Protein AF-A0A660QE92-F1 (afdb_monomer_lite)

Structure (mmCIF, N/CA/C/O backbone):
data_AF-A0A660QE92-F1
#
_entry.id   AF-A0A660QE92-F1
#
loop_
_atom_site.group_PDB
_atom_site.id
_atom_site.type_symbol
_atom_site.label_atom_id
_atom_site.label_alt_id
_atom_site.label_comp_id
_atom_site.label_asym_id
_atom_site.label_entity_id
_atom_site.label_seq_id
_atom_site.pdbx_PDB_ins_code
_atom_site.Cartn_x
_atom_site.Cartn_y
_atom_site.Cartn_z
_atom_site.occupancy
_atom_site.B_iso_or_equiv
_atom_site.auth_seq_id
_atom_site.auth_comp_id
_atom_site.auth_asym_id
_atom_site.auth_atom_id
_atom_site.pdbx_PDB_model_num
ATOM 1 N N . MET A 1 1 ? 5.284 20.105 -16.385 1.00 46.91 1 MET A N 1
ATOM 2 C CA . MET A 1 1 ? 4.036 20.857 -16.078 1.00 46.91 1 MET A CA 1
ATOM 3 C C . MET A 1 1 ? 4.279 21.515 -14.725 1.00 46.91 1 MET A C 1
ATOM 5 O O . MET A 1 1 ? 4.750 20.806 -13.856 1.00 46.91 1 MET A O 1
ATOM 9 N N . SER A 1 2 ? 4.127 22.835 -14.544 1.00 44.00 2 SER A N 1
ATOM 10 C CA . SER A 1 2 ? 4.564 23.480 -13.286 1.00 44.00 2 SER A CA 1
ATOM 11 C C . SER A 1 2 ? 3.657 23.121 -12.103 1.00 44.00 2 SER A C 1
ATOM 13 O O . SER A 1 2 ? 2.458 22.911 -12.291 1.00 44.00 2 SER A O 1
ATOM 15 N N . PHE A 1 3 ? 4.213 23.112 -10.888 1.00 42.81 3 PHE A N 1
ATOM 16 C CA . PHE A 1 3 ? 3.466 22.919 -9.637 1.00 42.81 3 PHE A CA 1
ATOM 17 C C . PHE A 1 3 ? 2.263 23.874 -9.527 1.00 42.81 3 PHE A C 1
ATOM 19 O O . PHE A 1 3 ? 1.171 23.462 -9.149 1.00 42.81 3 PHE A O 1
ATOM 26 N N . ASP A 1 4 ? 2.419 25.118 -9.988 1.00 42.56 4 ASP A N 1
ATOM 27 C CA . ASP A 1 4 ? 1.335 26.109 -10.026 1.00 42.56 4 ASP A CA 1
ATOM 28 C C . ASP A 1 4 ? 0.159 25.698 -10.926 1.00 42.56 4 ASP A C 1
ATOM 30 O O . ASP A 1 4 ? -0.986 26.039 -10.640 1.00 42.56 4 ASP A O 1
ATOM 34 N N . LYS A 1 5 ? 0.416 24.934 -11.997 1.00 41.03 5 LYS A N 1
ATOM 35 C CA . LYS A 1 5 ? -0.627 24.397 -12.885 1.00 41.03 5 LYS A CA 1
ATOM 36 C C . LYS A 1 5 ? -1.360 23.209 -12.265 1.00 41.03 5 LYS A C 1
ATOM 38 O O . LYS A 1 5 ? -2.553 23.049 -12.502 1.00 41.03 5 LYS A O 1
ATOM 43 N N . ILE A 1 6 ? -0.661 22.388 -11.481 1.00 49.16 6 ILE A N 1
ATOM 44 C CA . ILE A 1 6 ? -1.267 21.289 -10.712 1.00 49.16 6 ILE A CA 1
ATOM 45 C C . ILE A 1 6 ? -2.171 21.887 -9.630 1.00 49.16 6 ILE A C 1
ATOM 47 O O . ILE A 1 6 ? -3.349 21.550 -9.552 1.00 49.16 6 ILE A O 1
ATOM 51 N N . LYS A 1 7 ? -1.655 22.879 -8.895 1.00 43.53 7 LYS A N 1
ATOM 52 C CA . LYS A 1 7 ? -2.399 23.631 -7.884 1.00 43.53 7 LYS A CA 1
ATOM 53 C C . LYS A 1 7 ? -3.641 24.320 -8.457 1.00 43.53 7 LYS A C 1
ATOM 55 O O . LYS A 1 7 ? -4.723 24.154 -7.914 1.00 43.53 7 LYS A O 1
ATOM 60 N N . SER A 1 8 ? -3.532 25.016 -9.595 1.00 46.84 8 SER A N 1
ATOM 61 C CA . SER A 1 8 ? -4.701 25.682 -10.198 1.00 46.84 8 SER A CA 1
ATOM 62 C C . SER A 1 8 ? -5.767 24.712 -10.711 1.00 46.84 8 SER A C 1
ATOM 64 O O . SER A 1 8 ? -6.913 25.113 -10.888 1.00 46.84 8 SER A O 1
ATOM 66 N N . THR A 1 9 ? -5.382 23.474 -11.030 1.00 51.75 9 THR A N 1
ATOM 67 C CA . THR A 1 9 ? -6.315 22.436 -11.487 1.00 51.75 9 THR A CA 1
ATOM 68 C C . THR A 1 9 ? -7.074 21.855 -10.295 1.00 51.75 9 THR A C 1
ATOM 70 O O . THR A 1 9 ? -8.296 21.754 -10.359 1.00 51.75 9 THR A O 1
ATOM 73 N N . ALA A 1 10 ? -6.371 21.590 -9.189 1.00 49.19 10 ALA A N 1
ATOM 74 C CA . ALA A 1 10 ? -6.967 21.130 -7.935 1.00 49.19 10 ALA A CA 1
ATOM 75 C C . ALA A 1 10 ? -7.824 22.201 -7.226 1.00 49.19 10 ALA A C 1
ATOM 77 O O . ALA A 1 10 ? -8.790 21.881 -6.549 1.00 49.19 10 ALA A O 1
ATOM 78 N N . ASP A 1 11 ? -7.519 23.490 -7.410 1.00 48.44 11 ASP A N 1
ATO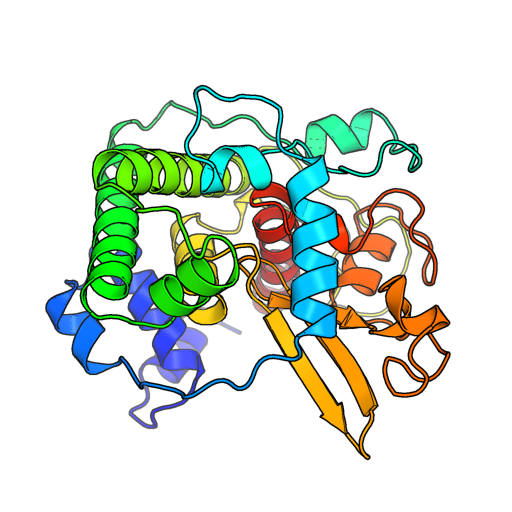M 79 C CA . ASP A 1 11 ? -8.300 24.596 -6.832 1.00 48.44 11 ASP A CA 1
ATOM 80 C C . ASP A 1 11 ? -9.584 24.930 -7.642 1.00 48.44 11 ASP A C 1
ATOM 82 O O . ASP A 1 11 ? -10.319 25.864 -7.299 1.00 48.44 11 ASP A O 1
ATOM 86 N N . SER A 1 12 ? -9.869 24.224 -8.746 1.00 48.84 12 SER A N 1
ATOM 87 C CA . SER A 1 12 ? -11.043 24.494 -9.591 1.00 48.84 12 SER A CA 1
ATOM 88 C C . SER A 1 12 ? -12.310 23.818 -9.038 1.00 48.84 12 SER A C 1
ATOM 90 O O . SER A 1 12 ? -12.309 22.639 -8.723 1.00 48.84 12 SER A O 1
ATOM 92 N N . GLN A 1 13 ? -13.416 24.567 -8.915 1.00 40.16 13 GLN A N 1
ATOM 93 C CA . GLN A 1 13 ? -14.651 24.185 -8.191 1.00 40.16 13 GLN A CA 1
ATOM 94 C C . GLN A 1 13 ? -15.479 23.017 -8.788 1.00 40.16 13 GLN A C 1
ATOM 96 O O . GLN A 1 13 ? -16.659 22.875 -8.465 1.00 40.16 13 GLN A O 1
ATOM 101 N N . ASN A 1 14 ? -14.902 22.178 -9.647 1.00 45.47 14 ASN A N 1
ATOM 102 C CA . ASN A 1 14 ? -15.571 21.003 -10.204 1.00 45.47 14 ASN A CA 1
ATOM 103 C C . ASN A 1 14 ? -15.089 19.744 -9.478 1.00 45.47 14 ASN A C 1
ATOM 105 O O . ASN A 1 14 ? -14.150 19.089 -9.915 1.00 45.47 14 ASN A O 1
ATOM 109 N N . TYR A 1 15 ? -15.780 19.442 -8.378 1.00 41.00 15 TYR A N 1
ATOM 110 C CA . TYR A 1 15 ? -15.520 18.333 -7.461 1.00 41.00 15 TYR A CA 1
ATOM 111 C C . TYR A 1 15 ? -15.324 16.986 -8.189 1.00 41.00 15 TYR A C 1
ATOM 113 O O . TYR A 1 15 ? -16.271 16.472 -8.794 1.00 41.00 15 TYR A O 1
ATOM 121 N N . THR A 1 16 ? -14.119 16.407 -8.128 1.00 42.22 16 THR A N 1
ATOM 122 C CA . THR A 1 16 ? -13.802 15.051 -8.633 1.00 42.22 16 THR A CA 1
ATOM 123 C C . THR A 1 16 ? -12.893 14.277 -7.664 1.00 42.22 16 THR A C 1
ATOM 125 O O . THR A 1 16 ? -12.377 14.843 -6.709 1.00 42.22 16 THR A O 1
ATOM 128 N N . TYR A 1 17 ? -12.729 12.962 -7.881 1.00 42.41 17 TYR A N 1
ATOM 129 C CA . TYR A 1 17 ? -11.973 12.008 -7.039 1.00 42.41 17 TYR A CA 1
ATOM 130 C C . TYR A 1 17 ? -10.610 12.521 -6.521 1.00 42.41 17 TYR A C 1
ATOM 132 O O . TYR A 1 17 ? -10.219 12.187 -5.399 1.00 42.41 17 TYR A O 1
ATOM 140 N N . ASP A 1 18 ? -9.929 13.351 -7.317 1.00 49.91 18 ASP A N 1
ATOM 141 C CA . ASP A 1 18 ? -8.609 13.929 -7.035 1.00 49.91 18 ASP A CA 1
ATOM 142 C C . ASP A 1 18 ? -8.621 14.973 -5.896 1.00 49.91 18 ASP A C 1
ATOM 144 O O . ASP A 1 18 ? -7.596 15.191 -5.243 1.00 49.91 18 ASP A O 1
ATOM 148 N N . ASP A 1 19 ? -9.780 15.563 -5.582 1.00 59.09 19 ASP A N 1
ATOM 149 C CA . ASP A 1 19 ? -9.910 16.588 -4.537 1.00 59.09 19 ASP A CA 1
ATOM 150 C C . ASP A 1 19 ? -9.820 15.995 -3.118 1.00 59.09 19 ASP A C 1
ATOM 152 O O . ASP A 1 19 ? -9.418 16.675 -2.168 1.00 59.09 19 ASP A O 1
ATOM 156 N N . ASP A 1 20 ? -10.124 14.702 -2.964 1.00 76.31 20 ASP A N 1
ATOM 157 C CA . ASP A 1 20 ? -10.126 14.039 -1.659 1.00 76.31 20 ASP A CA 1
ATOM 158 C C . ASP A 1 20 ? -8.698 13.722 -1.171 1.00 76.31 20 ASP A C 1
ATOM 160 O O . ASP A 1 20 ? -8.398 13.918 0.008 1.00 76.31 20 ASP A O 1
ATOM 164 N N . VAL A 1 21 ? -7.788 13.282 -2.057 1.00 86.50 21 VAL A N 1
ATOM 165 C CA . VAL A 1 21 ? -6.375 13.027 -1.687 1.00 86.50 21 VAL A CA 1
ATOM 166 C C . VAL A 1 21 ? -5.702 14.324 -1.253 1.00 86.50 21 VAL A C 1
ATOM 168 O O . VAL A 1 21 ? -4.994 14.342 -0.245 1.00 86.50 21 VAL A O 1
ATOM 171 N N . LEU A 1 22 ? -5.961 15.428 -1.963 1.00 87.19 22 LEU A N 1
ATOM 172 C CA . LEU A 1 22 ? -5.434 16.736 -1.586 1.00 87.19 22 LEU A CA 1
ATOM 173 C C . LEU A 1 22 ? -5.958 17.179 -0.215 1.00 87.19 22 LEU A C 1
ATOM 175 O O . LEU A 1 22 ? -5.176 17.668 0.599 1.00 87.19 22 LEU A O 1
ATOM 179 N N . ALA A 1 23 ? -7.246 16.984 0.077 1.00 88.19 23 ALA A N 1
ATOM 180 C CA . ALA A 1 23 ? -7.799 17.305 1.390 1.00 88.19 23 ALA A CA 1
ATOM 181 C C . ALA A 1 23 ? -7.110 16.502 2.508 1.00 88.19 23 ALA A C 1
ATOM 183 O O . ALA A 1 23 ? -6.697 17.082 3.516 1.00 88.19 23 ALA A O 1
ATOM 184 N N . TYR A 1 24 ? -6.902 15.194 2.320 1.00 91.88 24 TYR A N 1
ATOM 185 C CA . TYR A 1 24 ? -6.158 14.377 3.284 1.00 91.88 24 TYR A CA 1
ATOM 186 C C . TYR A 1 24 ? -4.697 14.814 3.412 1.00 91.88 24 TYR A C 1
ATOM 188 O O . TYR A 1 24 ? -4.186 14.910 4.525 1.00 91.88 24 TYR A O 1
ATOM 196 N N . TYR A 1 25 ? -4.040 15.169 2.311 1.00 93.94 25 TYR A N 1
ATOM 197 C CA . TYR A 1 25 ? -2.676 15.690 2.340 1.00 93.94 25 TYR A CA 1
ATOM 198 C C . TYR A 1 25 ? -2.588 17.010 3.122 1.00 93.94 25 TYR A C 1
ATOM 200 O O . TYR A 1 25 ? -1.748 17.161 4.006 1.00 93.94 25 TYR A O 1
ATOM 208 N N . LEU A 1 26 ? -3.510 17.951 2.887 1.00 92.44 26 LEU A N 1
ATOM 209 C CA . LEU A 1 26 ? -3.607 19.198 3.654 1.00 92.44 26 LEU A CA 1
ATOM 210 C C . LEU A 1 26 ? -3.912 18.946 5.136 1.00 92.44 26 LEU A C 1
ATOM 212 O O . LEU A 1 26 ? -3.430 19.690 5.996 1.00 92.44 26 LEU A O 1
ATOM 216 N N . TYR A 1 27 ? -4.691 17.907 5.445 1.00 94.62 27 TYR A N 1
ATOM 217 C CA . TYR A 1 27 ? -4.915 17.463 6.814 1.00 94.62 27 TYR A CA 1
ATOM 218 C C . TYR A 1 27 ? -3.605 16.971 7.431 1.00 94.62 27 TYR A C 1
ATOM 220 O O . TYR A 1 27 ? -3.231 17.467 8.489 1.00 94.62 27 TYR A O 1
ATOM 228 N N . PHE A 1 28 ? -2.859 16.079 6.785 1.00 96.06 28 PHE A N 1
ATOM 229 C CA . PHE A 1 28 ? -1.581 15.604 7.323 1.00 96.06 28 PHE A CA 1
ATOM 230 C C . PHE A 1 28 ? -0.523 16.708 7.427 1.00 96.06 28 PHE A C 1
ATOM 232 O O . PHE A 1 28 ? 0.216 16.712 8.397 1.00 96.06 28 PHE A O 1
ATOM 239 N N . LEU A 1 29 ? -0.556 17.730 6.565 1.00 93.56 29 LEU A N 1
ATOM 240 C CA . LEU A 1 29 ? 0.275 18.941 6.685 1.00 93.56 29 LEU A CA 1
ATOM 241 C C . LEU A 1 29 ? -0.141 19.904 7.809 1.00 93.56 29 LEU A C 1
ATOM 243 O O . LEU A 1 29 ? 0.472 20.954 7.998 1.00 93.56 29 LEU A O 1
ATOM 247 N N . GLY A 1 30 ? -1.242 19.637 8.506 1.00 92.12 30 GLY A N 1
ATOM 248 C CA . GLY A 1 30 ? -1.726 20.513 9.565 1.00 92.12 30 GLY A CA 1
ATOM 249 C C . GLY A 1 30 ? -2.538 21.722 9.134 1.00 92.12 30 GLY A C 1
ATOM 250 O O . GLY A 1 30 ? -2.908 22.532 9.982 1.00 92.12 30 GLY A O 1
ATOM 251 N N . ARG A 1 31 ? -2.835 21.845 7.840 1.00 91.44 31 ARG A N 1
ATOM 252 C CA . ARG A 1 31 ? -3.469 23.035 7.257 1.00 91.44 31 ARG A CA 1
ATOM 253 C C . ARG A 1 31 ? -4.982 23.046 7.414 1.00 91.44 31 ARG A C 1
ATOM 255 O O . ARG A 1 31 ? -5.569 24.121 7.397 1.00 91.44 31 ARG A O 1
ATOM 262 N N . ILE A 1 32 ? -5.587 21.871 7.581 1.00 90.62 32 ILE A N 1
ATOM 263 C CA . ILE A 1 32 ? -7.008 21.722 7.900 1.00 90.62 32 ILE A CA 1
ATOM 264 C C . ILE A 1 32 ? -7.221 20.776 9.089 1.00 90.62 32 ILE A C 1
ATOM 266 O O . ILE A 1 32 ? -6.376 19.945 9.456 1.00 90.62 32 ILE A O 1
ATOM 270 N N . THR A 1 33 ? -8.377 20.926 9.718 1.00 90.31 33 THR A N 1
ATOM 271 C CA . THR A 1 33 ? -8.860 20.136 10.850 1.00 90.31 33 THR A CA 1
ATOM 272 C C . THR A 1 33 ? -9.655 18.913 10.389 1.00 90.31 33 THR A C 1
ATOM 274 O O . THR A 1 33 ? -10.100 18.826 9.246 1.00 90.31 33 THR A O 1
ATOM 277 N N . LEU A 1 34 ? -9.886 17.964 11.304 1.00 89.19 34 LEU A N 1
ATOM 278 C CA . LEU A 1 34 ? -10.732 16.798 11.023 1.00 89.19 34 LEU A CA 1
ATOM 279 C C . LEU A 1 34 ? -12.174 17.221 10.700 1.00 89.19 34 LEU A C 1
ATOM 281 O O . LEU A 1 34 ? -12.810 16.640 9.831 1.00 89.19 34 LEU A O 1
ATOM 285 N N . GLN A 1 35 ? -12.673 18.264 11.366 1.00 86.06 35 GLN A N 1
ATOM 286 C CA . GLN A 1 35 ? -14.022 18.778 11.143 1.00 86.06 35 GLN A CA 1
ATOM 287 C C . GLN A 1 35 ? -14.190 19.384 9.741 1.00 86.06 35 GLN A C 1
ATOM 289 O O . GLN A 1 35 ? -15.252 19.261 9.133 1.00 86.06 35 GLN A O 1
ATOM 294 N N . GLU A 1 36 ? -13.157 20.047 9.221 1.00 83.75 36 GLU A N 1
ATOM 295 C CA . GLU A 1 36 ? -13.153 20.551 7.843 1.00 83.75 36 GLU A CA 1
ATOM 296 C C . GLU A 1 36 ? -13.100 19.399 6.839 1.00 83.75 36 GLU A C 1
ATOM 298 O O . GLU A 1 36 ? -13.856 19.409 5.871 1.00 83.75 36 GLU A O 1
ATOM 303 N N . LEU A 1 37 ? -12.296 18.373 7.125 1.00 82.94 37 LEU A N 1
ATOM 304 C CA . LEU A 1 37 ? -12.155 17.182 6.292 1.00 82.94 37 LEU A CA 1
ATOM 305 C C . LEU A 1 37 ? -13.448 16.352 6.192 1.00 82.94 37 LEU A C 1
ATOM 307 O O . LEU A 1 37 ? -13.799 15.876 5.117 1.00 82.94 37 LEU A O 1
ATOM 311 N N . GLN A 1 38 ? -14.196 16.211 7.292 1.00 73.56 38 GLN A N 1
ATOM 312 C CA . GLN A 1 38 ? -15.426 15.407 7.354 1.00 73.56 38 GLN A CA 1
ATOM 313 C C . GLN A 1 38 ? -16.529 15.869 6.390 1.00 73.56 38 GLN A C 1
ATOM 315 O O . GLN A 1 38 ? -17.399 15.077 6.034 1.00 73.56 38 GLN A O 1
ATOM 320 N N . LYS A 1 39 ? -16.485 17.120 5.916 1.00 64.75 39 LYS A N 1
ATOM 321 C CA . LYS A 1 39 ? -17.427 17.640 4.910 1.00 64.75 39 LYS A CA 1
ATOM 322 C C . LYS A 1 39 ? -17.284 16.967 3.538 1.00 64.75 39 LYS A C 1
ATOM 324 O O . LYS A 1 39 ? -18.164 17.136 2.702 1.00 64.75 39 LYS A O 1
ATOM 329 N N . HIS A 1 40 ? -16.207 16.211 3.335 1.00 58.25 40 HIS A N 1
ATOM 330 C CA . HIS A 1 40 ? -15.858 15.530 2.088 1.00 58.25 40 HIS A CA 1
ATOM 331 C C . HIS A 1 40 ? -16.043 14.001 2.159 1.00 58.25 40 HIS A C 1
ATOM 333 O O . HIS A 1 40 ? -15.733 13.290 1.209 1.00 58.25 40 HIS A O 1
ATOM 339 N N . LEU A 1 41 ? -16.542 13.454 3.277 1.00 59.34 41 LEU A N 1
ATOM 340 C CA . LEU A 1 41 ? -16.708 12.007 3.435 1.00 59.34 41 LEU A CA 1
ATOM 341 C C . LEU A 1 41 ? -17.998 11.521 2.759 1.00 59.34 41 LEU A C 1
ATOM 343 O O . LEU A 1 41 ? -19.094 11.678 3.294 1.00 59.34 41 LEU A O 1
ATOM 347 N N . LEU A 1 42 ? -17.862 10.878 1.601 1.00 52.56 42 LEU A N 1
ATOM 348 C CA . LEU A 1 42 ? -18.928 10.073 1.004 1.00 52.56 42 LEU A CA 1
ATOM 349 C C . LEU A 1 42 ? -18.892 8.652 1.584 1.00 52.56 42 LEU A C 1
ATOM 351 O O . LEU A 1 42 ? -17.845 7.999 1.592 1.00 52.56 42 LEU A O 1
ATOM 355 N N . SER A 1 43 ? -20.041 8.148 2.042 1.00 48.91 43 SER A N 1
ATOM 356 C CA . SER A 1 43 ? -20.211 6.723 2.330 1.00 48.91 43 SER A CA 1
ATOM 357 C C . SER A 1 43 ? -20.396 5.975 1.013 1.00 48.91 43 SER A C 1
ATOM 359 O O . SER A 1 43 ? -21.304 6.300 0.247 1.00 48.91 43 SER A O 1
ATOM 361 N N . SER A 1 44 ? -19.574 4.961 0.761 1.00 53.78 44 SER A N 1
ATOM 362 C CA . SER A 1 44 ? -19.848 3.986 -0.295 1.00 53.78 44 SER A CA 1
ATOM 363 C C . SER A 1 44 ? -20.108 2.639 0.359 1.00 53.78 44 SER A C 1
ATOM 365 O O . SER A 1 44 ? -19.318 2.192 1.190 1.00 53.78 44 SER A O 1
ATOM 367 N N . GLU A 1 45 ? -21.232 2.020 0.010 1.00 50.34 45 GLU A N 1
ATOM 368 C CA . GLU A 1 45 ? -21.421 0.593 0.240 1.00 50.34 45 GLU A CA 1
ATOM 369 C C . GLU A 1 45 ? -20.434 -0.143 -0.663 1.00 50.34 45 GLU A C 1
ATOM 371 O O . GLU A 1 45 ? -20.360 0.121 -1.865 1.00 50.34 45 GLU A O 1
ATOM 376 N N . ARG A 1 46 ? -19.648 -1.048 -0.083 1.00 63.16 46 ARG A N 1
ATOM 377 C CA . ARG A 1 46 ? -18.825 -1.979 -0.853 1.00 63.16 46 ARG A CA 1
ATOM 378 C C . ARG A 1 46 ? -19.392 -3.379 -0.670 1.00 63.16 46 ARG A C 1
ATOM 380 O O . ARG A 1 46 ? -19.743 -3.757 0.444 1.00 63.16 46 ARG A O 1
ATOM 387 N N . SER A 1 47 ? -19.472 -4.132 -1.764 1.00 60.22 47 SER A N 1
ATOM 388 C CA . SER A 1 47 ? -19.653 -5.587 -1.773 1.00 60.22 47 SER A CA 1
ATOM 389 C C . SER A 1 47 ? -18.288 -6.251 -1.953 1.00 60.22 47 SER A C 1
ATOM 391 O O . SER A 1 47 ? -17.480 -5.775 -2.748 1.00 60.22 47 SER A O 1
ATOM 393 N N . TRP A 1 48 ? -18.031 -7.314 -1.198 1.00 81.44 48 TRP A N 1
ATOM 394 C CA . TRP A 1 48 ? -16.702 -7.881 -0.988 1.00 81.44 48 TRP A CA 1
ATOM 395 C C . TRP A 1 48 ? -16.776 -9.333 -1.449 1.00 81.44 48 TRP A C 1
ATOM 397 O O . TRP A 1 48 ? -17.703 -10.044 -1.053 1.00 81.44 48 TRP A O 1
ATOM 407 N N . ASP A 1 49 ? -15.851 -9.770 -2.300 1.00 90.19 49 ASP A N 1
ATOM 408 C CA . ASP A 1 49 ? -15.800 -11.168 -2.721 1.00 90.19 49 ASP A CA 1
ATOM 409 C C . ASP A 1 49 ? -15.146 -12.004 -1.613 1.00 90.19 49 ASP A C 1
ATOM 411 O O . ASP A 1 49 ? -13.956 -11.876 -1.323 1.00 90.19 49 ASP A O 1
ATOM 415 N N . LEU A 1 50 ? -15.934 -12.868 -0.972 1.00 91.56 50 LEU A N 1
ATOM 416 C CA . LEU A 1 50 ? -15.472 -13.665 0.166 1.00 91.56 50 LEU A CA 1
ATOM 417 C C . LEU A 1 50 ? -14.235 -14.510 -0.160 1.00 91.56 50 LEU A C 1
ATOM 419 O O . LEU A 1 50 ? -13.413 -14.713 0.724 1.00 91.56 50 LEU A O 1
ATOM 423 N N . ARG A 1 51 ? -14.051 -14.935 -1.415 1.00 95.50 51 ARG A N 1
ATOM 424 C CA . ARG A 1 51 ? -12.890 -15.738 -1.822 1.00 95.50 51 ARG A CA 1
ATOM 425 C C . ARG A 1 51 ? -11.606 -14.918 -1.796 1.00 95.50 51 ARG A C 1
ATOM 427 O O . ARG A 1 51 ? -10.584 -15.413 -1.332 1.00 95.50 51 ARG A O 1
ATOM 434 N N . ILE A 1 52 ? -11.668 -13.656 -2.233 1.00 95.75 52 ILE A N 1
ATOM 435 C CA . ILE A 1 52 ? -10.541 -12.717 -2.125 1.00 95.75 52 ILE A CA 1
ATOM 436 C C . ILE A 1 52 ? -10.274 -12.387 -0.652 1.00 95.75 52 ILE A C 1
ATOM 438 O O . ILE A 1 52 ? -9.125 -12.360 -0.219 1.00 95.75 52 ILE A O 1
ATOM 442 N N . THR A 1 53 ? -11.329 -12.189 0.144 1.00 94.88 53 THR A N 1
ATOM 443 C CA . THR A 1 53 ? -11.190 -11.975 1.593 1.00 94.88 53 THR A CA 1
ATOM 444 C C . THR A 1 53 ? -10.481 -13.154 2.267 1.00 94.88 53 THR A C 1
ATOM 446 O O . THR A 1 53 ? -9.560 -12.943 3.054 1.00 94.88 53 THR A O 1
ATOM 449 N N . ASP A 1 54 ? -10.877 -14.388 1.953 1.00 95.38 54 ASP A N 1
ATOM 450 C CA . ASP A 1 54 ? -10.281 -15.599 2.520 1.00 95.38 54 ASP A CA 1
ATOM 451 C C . ASP A 1 54 ? -8.838 -15.805 2.044 1.00 95.38 54 ASP A C 1
ATOM 453 O O . ASP A 1 54 ? -7.982 -16.181 2.843 1.00 95.38 54 ASP A O 1
ATOM 457 N N . TYR A 1 55 ? -8.538 -15.494 0.779 1.00 96.19 55 TYR A N 1
ATOM 458 C CA . TYR A 1 55 ? -7.169 -15.466 0.257 1.00 96.19 55 TYR A CA 1
ATOM 459 C C . TYR A 1 55 ? -6.263 -14.541 1.081 1.00 96.19 55 TYR A C 1
ATOM 461 O O . TYR A 1 55 ? -5.231 -14.979 1.594 1.00 96.19 55 TYR A O 1
ATOM 469 N N . ILE A 1 56 ? -6.689 -13.292 1.289 1.00 96.38 56 ILE A N 1
ATOM 470 C CA . ILE A 1 56 ? -5.922 -12.305 2.059 1.00 96.38 56 ILE A CA 1
ATOM 471 C C . ILE A 1 56 ? -5.772 -12.757 3.513 1.00 96.38 56 ILE A C 1
ATOM 473 O O . ILE A 1 56 ? -4.662 -12.730 4.036 1.00 96.38 56 ILE A O 1
ATOM 477 N N . LYS A 1 57 ? -6.844 -13.239 4.158 1.00 94.69 57 LYS A N 1
ATOM 478 C CA . LYS A 1 57 ? -6.779 -13.802 5.521 1.00 94.69 57 LYS A CA 1
ATOM 479 C C . LYS A 1 57 ? -5.737 -14.912 5.628 1.00 94.69 57 LYS A C 1
ATOM 481 O O . LYS A 1 57 ? -4.927 -14.917 6.549 1.00 94.69 57 LYS A O 1
ATOM 486 N N . ASN A 1 58 ? -5.737 -15.841 4.676 1.00 94.06 58 ASN A N 1
ATOM 487 C CA . ASN A 1 58 ? -4.783 -16.945 4.656 1.00 94.06 58 ASN A CA 1
ATOM 488 C C . ASN A 1 58 ? -3.344 -16.468 4.422 1.00 94.06 58 ASN A C 1
ATOM 490 O O . ASN A 1 58 ? -2.411 -17.106 4.904 1.00 94.06 58 ASN A O 1
ATOM 494 N N . ALA A 1 59 ? -3.134 -15.378 3.681 1.00 93.44 59 ALA A N 1
ATOM 495 C CA . ALA A 1 59 ? -1.824 -14.747 3.550 1.00 93.44 59 ALA A CA 1
ATOM 496 C C . ALA A 1 59 ? -1.356 -14.137 4.876 1.00 93.44 59 ALA A C 1
ATOM 498 O O . ALA A 1 59 ? -0.322 -14.553 5.388 1.00 93.44 59 ALA A O 1
ATOM 499 N N . VAL A 1 60 ? -2.144 -13.241 5.465 1.00 92.56 60 VAL A N 1
ATOM 500 C CA . VAL A 1 60 ? -1.716 -12.426 6.617 1.00 92.56 60 VAL A CA 1
ATOM 501 C C . VAL A 1 60 ? -1.627 -13.221 7.920 1.00 92.56 60 VAL A C 1
ATOM 503 O O . VAL A 1 60 ? -0.772 -12.950 8.749 1.00 92.56 60 VAL A O 1
ATOM 506 N N . ASN A 1 61 ? -2.412 -14.290 8.080 1.00 90.69 61 ASN A N 1
ATOM 507 C CA . ASN A 1 61 ? -2.281 -15.189 9.235 1.00 90.69 61 ASN A CA 1
ATOM 508 C C . ASN A 1 61 ? -0.939 -15.947 9.267 1.00 90.69 61 ASN A C 1
ATOM 510 O O . ASN A 1 61 ? -0.605 -16.552 10.279 1.00 90.69 61 ASN A O 1
ATOM 514 N N . ARG A 1 62 ? -0.187 -15.986 8.157 1.00 87.50 62 ARG A N 1
ATOM 515 C CA . ARG A 1 62 ? 1.157 -16.592 8.117 1.00 87.50 62 ARG A CA 1
ATOM 516 C C . ARG A 1 62 ? 2.249 -15.635 8.597 1.00 87.50 62 ARG A C 1
ATOM 518 O O . ARG A 1 62 ? 3.385 -16.076 8.734 1.00 87.50 62 ARG A O 1
ATOM 525 N N . PHE A 1 63 ? 1.912 -14.359 8.762 1.00 87.25 63 PHE A N 1
ATOM 526 C CA . PHE A 1 63 ? 2.834 -13.290 9.129 1.00 87.25 63 PHE A CA 1
ATOM 527 C C . PHE A 1 63 ? 2.921 -13.073 10.639 1.00 87.25 63 PHE A C 1
ATOM 529 O O . PHE A 1 63 ? 3.950 -12.607 11.095 1.00 87.25 63 PHE A O 1
ATOM 536 N N . GLU A 1 64 ? 1.879 -13.459 11.377 1.00 83.75 64 GLU A N 1
ATOM 537 C CA . GLU A 1 64 ? 1.783 -13.349 12.838 1.00 83.75 64 GLU A CA 1
ATOM 538 C C . GLU A 1 64 ? 2.954 -14.062 13.534 1.00 83.75 64 GLU A C 1
ATOM 540 O O . GLU A 1 64 ? 3.103 -15.287 13.401 1.00 83.75 64 GLU A O 1
ATOM 545 N N . ASP A 1 65 ? 3.786 -13.307 14.257 1.00 83.62 65 ASP A N 1
ATOM 546 C CA . ASP A 1 65 ? 4.957 -13.841 14.956 1.00 83.62 65 ASP A CA 1
ATOM 547 C C . ASP A 1 65 ? 5.238 -13.234 16.350 1.00 83.62 65 ASP A C 1
ATOM 549 O O . ASP A 1 65 ? 6.056 -13.802 17.090 1.00 83.62 65 ASP A O 1
ATOM 553 N N . ASP A 1 66 ? 4.508 -12.191 16.772 1.00 82.88 66 ASP A N 1
ATOM 554 C CA . ASP A 1 66 ? 4.625 -11.550 18.090 1.00 82.88 66 ASP A CA 1
ATOM 555 C C . ASP A 1 66 ? 3.268 -11.260 18.772 1.00 82.88 66 ASP A C 1
ATOM 557 O O . ASP A 1 66 ? 2.679 -10.181 18.653 1.00 82.88 66 ASP A O 1
ATOM 561 N N . ASP A 1 67 ? 2.865 -12.172 19.668 1.00 79.69 67 ASP A N 1
ATOM 562 C CA . ASP A 1 67 ? 1.669 -12.061 20.524 1.00 79.69 67 ASP A CA 1
ATOM 563 C C . ASP A 1 67 ? 1.615 -10.785 21.408 1.00 79.69 67 ASP A C 1
ATOM 565 O O . ASP A 1 67 ? 0.598 -10.518 22.063 1.00 79.69 67 ASP A O 1
ATOM 569 N N . SER A 1 68 ? 2.711 -10.023 21.532 1.00 81.44 68 SER A N 1
ATOM 570 C CA . SER A 1 68 ? 2.758 -8.783 22.318 1.00 81.44 68 SER A CA 1
ATOM 571 C C . SER A 1 68 ? 2.286 -7.546 21.552 1.00 81.44 68 SER A C 1
ATOM 573 O O . SER A 1 68 ? 1.947 -6.531 22.178 1.00 81.44 68 SER A O 1
ATOM 575 N N . LEU A 1 69 ? 2.230 -7.625 20.222 1.00 83.44 69 LEU A N 1
ATOM 576 C CA . LEU A 1 69 ? 1.744 -6.562 19.356 1.00 83.44 69 LEU A CA 1
ATOM 577 C C . LEU A 1 69 ? 0.226 -6.679 19.145 1.00 83.44 69 LEU A C 1
ATOM 579 O O . LEU A 1 69 ? -0.363 -7.755 19.258 1.00 83.44 69 LEU A O 1
ATOM 583 N N . PRO A 1 70 ? -0.472 -5.571 18.835 1.00 83.56 70 PRO A N 1
ATOM 584 C CA . PRO A 1 70 ? -1.837 -5.670 18.343 1.00 83.56 70 PRO A CA 1
ATOM 585 C C . PRO A 1 70 ? -1.886 -6.531 17.078 1.00 83.56 70 PRO A C 1
ATOM 587 O O . PRO A 1 70 ? -1.067 -6.332 16.188 1.00 83.56 70 PRO A O 1
ATOM 590 N N . VAL A 1 71 ? -2.904 -7.385 16.935 1.00 85.19 71 VAL A N 1
ATOM 591 C CA . VAL A 1 71 ? -3.037 -8.308 15.784 1.00 85.19 71 VAL A CA 1
ATOM 592 C C . VAL A 1 71 ? -2.929 -7.617 14.415 1.00 85.19 71 VAL A C 1
ATOM 594 O O . VAL A 1 71 ? -2.382 -8.167 13.471 1.00 85.19 71 VAL A O 1
ATOM 597 N N . VAL A 1 72 ? -3.422 -6.379 14.295 1.00 83.69 72 VAL A N 1
ATOM 598 C CA . VAL A 1 72 ? -3.359 -5.591 13.049 1.00 83.69 72 VAL A CA 1
ATOM 599 C C . VAL A 1 72 ? -1.971 -4.991 12.777 1.00 83.69 72 VAL A C 1
ATOM 601 O O . VAL A 1 72 ? -1.715 -4.509 11.679 1.00 83.69 72 VAL A O 1
ATOM 604 N N . VAL A 1 73 ? -1.089 -4.961 13.773 1.00 84.75 73 VAL A N 1
ATOM 605 C CA . VAL A 1 73 ? 0.328 -4.631 13.588 1.00 84.75 73 VAL A CA 1
ATOM 606 C C . VAL A 1 73 ? 1.061 -5.908 13.199 1.00 84.75 73 VAL A C 1
ATOM 608 O O . VAL A 1 73 ? 1.562 -5.972 12.087 1.00 84.75 73 VAL A O 1
ATOM 611 N N . ASP A 1 74 ? 1.000 -6.927 14.055 1.00 88.00 74 ASP A N 1
ATOM 612 C CA . ASP A 1 74 ? 1.719 -8.204 13.918 1.00 88.00 74 ASP A CA 1
ATOM 613 C C . ASP A 1 74 ? 1.456 -8.904 12.570 1.00 88.00 74 ASP A C 1
ATOM 615 O O . ASP A 1 74 ? 2.349 -9.320 11.844 1.00 88.00 74 ASP A O 1
ATOM 619 N N . GLN A 1 75 ? 0.199 -8.944 12.121 1.00 92.88 75 GLN A N 1
ATOM 620 C CA . GLN A 1 75 ? -0.127 -9.595 10.848 1.00 92.88 75 GLN A CA 1
ATOM 621 C C . GLN A 1 75 ? 0.287 -8.799 9.599 1.00 92.88 75 GLN A C 1
ATOM 623 O O . GLN A 1 75 ? 0.087 -9.279 8.484 1.00 92.88 75 GLN A O 1
ATOM 628 N N . TYR A 1 76 ? 0.795 -7.572 9.7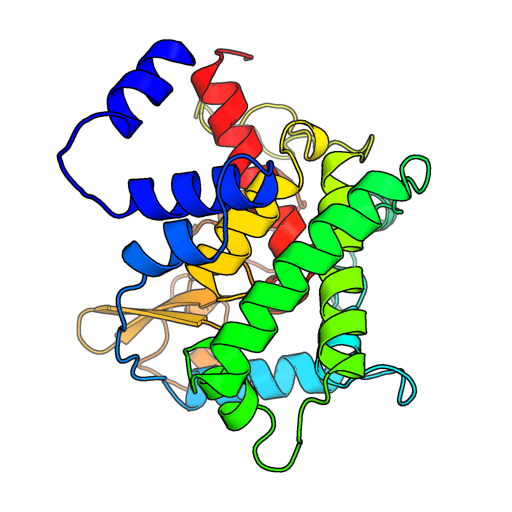33 1.00 93.88 76 TYR A N 1
ATOM 629 C CA . TYR A 1 76 ? 1.063 -6.680 8.597 1.00 93.88 76 TYR A CA 1
ATOM 630 C C . TYR A 1 76 ? 2.401 -5.926 8.681 1.00 93.88 76 TYR A C 1
ATOM 632 O O . TYR A 1 76 ? 2.713 -5.135 7.777 1.00 93.88 76 TYR A O 1
ATOM 640 N N . ASP A 1 77 ? 3.194 -6.169 9.722 1.00 93.19 77 ASP A N 1
ATOM 641 C CA . ASP A 1 77 ? 4.530 -5.628 9.943 1.00 93.19 77 ASP A CA 1
ATOM 642 C C . ASP A 1 77 ? 5.728 -6.524 9.553 1.00 93.19 77 ASP A C 1
ATOM 644 O O . ASP A 1 77 ? 6.848 -6.119 9.884 1.00 93.19 77 ASP A O 1
ATOM 648 N N . PRO A 1 78 ? 5.611 -7.638 8.801 1.00 93.44 78 PRO A N 1
ATOM 649 C CA . PRO A 1 78 ? 6.803 -8.301 8.294 1.00 93.44 78 PRO A CA 1
ATOM 650 C C . PRO A 1 78 ? 7.691 -7.388 7.444 1.00 93.44 78 PRO A C 1
ATOM 652 O O . PRO A 1 78 ? 7.250 -6.414 6.812 1.00 93.44 78 PRO A O 1
ATOM 655 N N . GLU A 1 79 ? 8.971 -7.739 7.396 1.00 93.69 79 GLU A N 1
ATOM 656 C CA . GLU A 1 79 ? 9.881 -7.265 6.359 1.00 93.69 79 GLU A CA 1
ATOM 657 C C . GLU A 1 79 ? 9.506 -7.874 5.002 1.00 93.69 79 GLU A C 1
ATOM 659 O O . GLU A 1 79 ? 9.063 -9.017 4.913 1.00 93.69 79 GLU A O 1
ATOM 664 N N . ILE A 1 80 ? 9.702 -7.107 3.932 1.00 94.50 80 ILE A N 1
ATOM 665 C CA . ILE A 1 80 ? 9.443 -7.544 2.557 1.00 94.50 80 ILE A CA 1
ATOM 666 C C . ILE A 1 80 ? 10.747 -7.889 1.821 1.00 94.50 80 ILE A C 1
ATOM 668 O O . ILE A 1 80 ? 11.758 -7.206 2.009 1.00 94.50 80 ILE A O 1
ATOM 672 N N . PRO A 1 81 ? 10.743 -8.865 0.900 1.00 94.69 81 PRO A N 1
ATOM 673 C CA . PRO A 1 81 ? 9.641 -9.770 0.569 1.00 94.69 81 PRO A CA 1
ATOM 674 C C . PRO A 1 81 ? 9.314 -10.786 1.672 1.00 94.69 81 PRO A C 1
ATOM 676 O O . PRO A 1 81 ? 10.217 -11.306 2.322 1.00 94.69 81 PRO A O 1
ATOM 679 N N . VAL A 1 82 ? 8.033 -11.123 1.821 1.00 92.12 82 VAL A N 1
ATOM 680 C CA . VAL A 1 82 ? 7.514 -12.033 2.859 1.00 92.12 82 VAL A CA 1
ATOM 681 C C . VAL A 1 82 ? 7.532 -13.501 2.456 1.00 92.12 82 VAL A C 1
ATOM 683 O O . VAL A 1 82 ? 7.418 -14.378 3.309 1.00 92.12 82 VAL A O 1
ATOM 686 N N . ASN A 1 83 ? 7.630 -13.806 1.160 1.00 89.25 83 ASN A N 1
ATOM 687 C CA . ASN A 1 83 ? 7.630 -15.184 0.687 1.00 89.25 83 ASN A CA 1
ATOM 688 C C . ASN A 1 83 ? 9.055 -15.767 0.753 1.00 89.25 83 ASN A C 1
ATOM 690 O O . ASN A 1 83 ? 9.873 -15.456 -0.114 1.00 89.25 83 ASN A O 1
ATOM 694 N N . PRO A 1 84 ? 9.363 -16.672 1.704 1.00 79.94 84 PRO A N 1
ATOM 695 C CA . PRO A 1 84 ? 10.726 -17.165 1.915 1.00 79.94 84 PRO A CA 1
ATOM 696 C C . PRO A 1 84 ? 11.223 -18.084 0.790 1.00 79.94 84 PRO A C 1
ATOM 698 O O . PRO A 1 84 ? 12.404 -18.429 0.751 1.00 79.94 84 PRO A O 1
ATOM 701 N N . GLN A 1 85 ? 10.330 -18.541 -0.097 1.00 86.25 85 GLN A N 1
ATOM 702 C CA . GLN A 1 85 ? 10.713 -19.324 -1.275 1.00 86.25 85 GLN A CA 1
ATOM 703 C C . GLN A 1 85 ? 11.250 -18.434 -2.395 1.00 86.25 85 GLN A C 1
ATOM 705 O O . GLN A 1 85 ? 12.035 -18.898 -3.225 1.00 86.25 85 GLN A O 1
ATOM 710 N N . LEU A 1 86 ? 10.848 -17.161 -2.410 1.00 85.69 86 LEU A N 1
ATOM 711 C CA . LEU A 1 86 ? 11.443 -16.164 -3.280 1.00 85.69 86 LEU A CA 1
ATOM 712 C C . LEU A 1 86 ? 12.803 -15.815 -2.679 1.00 85.69 86 LEU A C 1
ATOM 714 O O . LEU A 1 86 ? 12.924 -15.580 -1.482 1.00 85.69 86 LEU A O 1
ATOM 718 N N . GLN A 1 87 ? 13.856 -15.862 -3.491 1.00 83.44 87 GLN A N 1
ATOM 719 C CA . GLN A 1 87 ? 15.230 -15.627 -3.040 1.00 83.44 87 GLN A CA 1
ATOM 720 C C . GLN A 1 87 ? 15.671 -14.236 -3.505 1.00 83.44 87 GLN A C 1
ATOM 722 O O . GLN A 1 87 ? 16.372 -14.132 -4.518 1.00 83.44 87 GLN A O 1
ATOM 727 N N . PRO A 1 88 ? 15.215 -13.148 -2.851 1.00 87.56 88 PRO A N 1
ATOM 728 C CA . PRO A 1 88 ? 15.642 -11.807 -3.207 1.00 87.56 88 PRO A CA 1
ATOM 729 C C . PRO A 1 88 ? 17.150 -11.660 -2.969 1.00 87.56 88 PRO A C 1
ATOM 731 O O . PRO A 1 88 ? 17.691 -12.193 -1.994 1.00 87.56 88 PRO A O 1
ATOM 734 N N . PRO A 1 89 ? 17.858 -10.922 -3.835 1.00 88.69 89 PRO A N 1
ATOM 735 C CA . PRO A 1 89 ? 19.250 -10.583 -3.585 1.00 88.69 89 PRO A CA 1
ATOM 736 C C . PRO A 1 89 ? 19.406 -9.802 -2.262 1.00 88.69 89 PRO A C 1
ATOM 738 O O . PRO A 1 89 ? 18.576 -8.930 -1.988 1.00 88.69 89 PRO A O 1
ATOM 741 N N . PRO A 1 90 ? 20.455 -10.043 -1.449 1.00 88.31 90 PRO A N 1
ATOM 742 C CA . PRO A 1 90 ? 20.628 -9.378 -0.152 1.00 88.31 90 PRO A CA 1
ATOM 743 C C . PRO A 1 90 ? 20.620 -7.846 -0.215 1.00 88.31 90 PRO A C 1
ATOM 745 O O . PRO A 1 90 ? 20.135 -7.186 0.699 1.00 88.31 90 PRO A O 1
ATOM 748 N N . GLU A 1 91 ? 21.121 -7.263 -1.305 1.00 87.06 91 GLU A N 1
ATOM 749 C CA . GLU A 1 91 ? 21.099 -5.815 -1.504 1.00 87.06 91 GLU A CA 1
ATOM 750 C C . GLU A 1 91 ? 19.686 -5.247 -1.686 1.00 87.06 91 GLU A C 1
ATOM 752 O O . GLU A 1 91 ? 19.463 -4.068 -1.428 1.00 87.06 91 GLU A O 1
ATOM 757 N N . LEU A 1 92 ? 18.732 -6.066 -2.135 1.00 88.62 92 LEU A N 1
ATOM 758 C CA . LEU A 1 92 ? 17.338 -5.667 -2.302 1.00 88.62 92 LEU A CA 1
ATOM 759 C C . LEU A 1 92 ? 16.596 -5.696 -0.961 1.00 88.62 92 LEU A C 1
ATOM 761 O O . LEU A 1 92 ? 15.809 -4.797 -0.693 1.00 88.62 92 LEU A O 1
ATOM 765 N N . LEU A 1 93 ? 16.916 -6.660 -0.089 1.00 87.25 93 LEU A N 1
ATOM 766 C CA . LEU A 1 93 ? 16.342 -6.761 1.259 1.00 87.25 93 LEU A CA 1
ATOM 767 C C . LEU A 1 93 ? 16.599 -5.502 2.095 1.00 87.25 93 LEU A C 1
ATOM 769 O O . LEU A 1 93 ? 15.669 -4.952 2.679 1.00 87.25 93 LEU A O 1
ATOM 773 N N . LEU A 1 94 ? 17.842 -5.010 2.092 1.00 86.50 94 LEU A N 1
ATOM 774 C CA . LEU A 1 94 ? 18.210 -3.780 2.804 1.00 86.50 94 LEU A CA 1
ATOM 775 C C . LEU A 1 94 ? 17.470 -2.558 2.246 1.00 86.50 94 LEU A C 1
ATOM 777 O O . LEU A 1 94 ? 16.985 -1.720 2.998 1.00 86.50 94 LEU A O 1
ATOM 781 N N . LYS A 1 95 ? 17.338 -2.484 0.917 1.00 92.31 95 LYS A N 1
ATOM 782 C CA . LYS A 1 95 ? 16.668 -1.371 0.235 1.00 92.31 95 LYS A CA 1
ATOM 783 C C . LYS A 1 95 ? 15.175 -1.300 0.513 1.00 92.31 95 LYS A C 1
ATOM 785 O O . LYS A 1 95 ? 14.603 -0.213 0.571 1.00 92.31 95 LYS A O 1
ATOM 790 N N . CYS A 1 96 ? 14.532 -2.457 0.624 1.00 93.94 96 CYS A N 1
ATOM 791 C CA . CYS A 1 96 ? 13.084 -2.549 0.737 1.00 93.94 96 CYS A CA 1
ATOM 792 C C . CYS A 1 96 ? 12.571 -2.354 2.166 1.00 93.94 96 CYS A C 1
ATOM 794 O O . CYS A 1 96 ? 11.391 -2.046 2.321 1.00 93.94 96 CYS A O 1
ATOM 796 N N . ASN A 1 97 ? 13.439 -2.450 3.177 1.00 94.38 97 ASN A N 1
ATOM 797 C CA . ASN A 1 97 ? 13.089 -2.308 4.593 1.00 94.38 97 ASN A CA 1
ATOM 798 C C . ASN A 1 97 ? 13.937 -1.216 5.269 1.00 94.38 97 ASN A C 1
ATOM 800 O O . ASN A 1 97 ? 14.733 -1.524 6.152 1.00 94.38 97 ASN A O 1
ATOM 804 N N . PRO A 1 98 ? 13.816 0.058 4.848 1.00 92.25 98 PRO A N 1
ATOM 805 C CA . PRO A 1 98 ? 14.606 1.129 5.438 1.00 92.25 98 PRO A CA 1
ATOM 806 C C . PRO A 1 98 ? 14.222 1.366 6.903 1.00 92.25 98 PRO A C 1
ATOM 808 O O . PRO A 1 98 ? 13.040 1.336 7.265 1.00 92.25 98 PRO A O 1
ATOM 811 N N . ASP A 1 99 ? 15.228 1.674 7.720 1.00 86.94 99 ASP A N 1
ATOM 812 C CA . ASP A 1 99 ? 15.042 2.132 9.094 1.00 86.94 99 ASP A CA 1
ATOM 813 C C . ASP A 1 99 ? 14.416 3.533 9.136 1.00 86.94 99 ASP A C 1
ATOM 815 O O . ASP A 1 99 ? 14.595 4.362 8.239 1.00 86.94 99 ASP A O 1
ATOM 819 N N . VAL A 1 100 ? 13.689 3.818 10.215 1.00 79.94 100 VAL A N 1
ATOM 820 C CA . VAL A 1 100 ? 13.146 5.155 10.473 1.00 79.94 100 VAL A CA 1
ATOM 821 C C . VAL A 1 100 ? 14.272 6.075 10.934 1.00 79.94 100 VAL A C 1
ATOM 823 O O . VAL A 1 100 ? 14.940 5.784 11.929 1.00 79.94 100 VAL A O 1
ATOM 826 N N . ASP A 1 101 ? 14.434 7.227 10.285 1.00 75.12 101 ASP A N 1
ATOM 827 C CA . ASP A 1 101 ? 15.245 8.304 10.850 1.00 75.12 101 ASP A CA 1
ATOM 828 C C . ASP A 1 101 ? 14.472 8.970 12.004 1.00 75.12 101 ASP A C 1
ATOM 830 O O . ASP A 1 101 ? 13.544 9.752 11.800 1.00 75.12 101 ASP A O 1
ATOM 834 N N . LEU A 1 102 ? 14.846 8.631 13.242 1.00 67.50 102 LEU A N 1
ATOM 835 C CA . LEU A 1 102 ? 14.233 9.152 14.472 1.00 67.50 102 LEU A CA 1
ATOM 836 C C . LEU A 1 102 ? 14.695 10.574 14.835 1.00 67.50 102 LEU A C 1
ATOM 838 O O . LEU A 1 102 ? 14.451 11.041 15.945 1.00 67.50 102 LEU A O 1
ATOM 842 N N . SER A 1 103 ? 15.374 11.295 13.942 1.00 61.41 103 SER A N 1
ATOM 843 C CA . SER A 1 103 ? 15.841 12.656 14.232 1.00 61.41 103 SER A CA 1
ATOM 844 C C . SER A 1 103 ? 14.718 13.699 14.404 1.00 61.41 103 SER A C 1
ATOM 846 O O . SER A 1 103 ? 15.008 14.818 14.836 1.00 61.41 103 SER A O 1
ATOM 848 N N . SER A 1 104 ? 13.448 13.346 14.145 1.00 64.88 104 SER A N 1
ATOM 849 C CA . SER A 1 104 ? 12.271 14.221 14.297 1.00 64.88 104 SER A CA 1
ATOM 850 C C . SER A 1 104 ? 11.118 13.585 15.100 1.00 64.88 104 SER A C 1
ATOM 852 O O . SER A 1 104 ? 10.049 13.270 14.569 1.00 64.88 104 SER A O 1
ATOM 854 N N . ASP A 1 105 ? 11.291 13.448 16.420 1.00 73.38 105 ASP A N 1
ATOM 855 C CA . ASP A 1 105 ? 10.223 12.977 17.328 1.00 73.38 105 ASP A CA 1
ATOM 856 C C . ASP A 1 105 ? 8.933 13.820 17.223 1.00 73.38 105 ASP A C 1
ATOM 858 O O . ASP A 1 105 ? 7.821 13.304 17.362 1.00 73.38 105 ASP A O 1
ATOM 862 N N . SER A 1 106 ? 9.053 15.122 16.930 1.00 75.50 106 SER A N 1
ATOM 863 C CA . SER A 1 106 ? 7.896 16.017 16.807 1.00 75.50 106 SER A CA 1
ATOM 864 C C . SER A 1 106 ? 6.999 15.700 15.612 1.00 75.50 106 SER A C 1
ATOM 866 O O . SER A 1 106 ? 5.780 15.857 15.721 1.00 75.50 106 SER A O 1
ATOM 868 N N . ASP A 1 107 ? 7.571 15.255 14.489 1.00 82.31 107 ASP A N 1
ATOM 869 C CA . ASP A 1 107 ? 6.785 14.907 13.300 1.00 82.31 107 ASP A CA 1
ATOM 870 C C . ASP A 1 107 ? 6.081 13.560 13.491 1.00 82.31 107 ASP A C 1
ATOM 872 O O . ASP A 1 107 ? 4.910 13.418 13.122 1.00 82.31 107 ASP A O 1
ATOM 876 N N . ILE A 1 108 ? 6.745 12.605 14.159 1.00 92.06 108 ILE A N 1
ATOM 877 C CA . ILE A 1 108 ? 6.162 11.306 14.521 1.00 92.06 108 ILE A CA 1
ATOM 878 C C . ILE A 1 108 ? 4.917 11.513 15.387 1.00 92.06 108 ILE A C 1
ATOM 880 O O . ILE A 1 108 ? 3.840 11.027 15.036 1.00 92.06 108 ILE A O 1
ATOM 884 N N . ASP A 1 109 ? 5.022 12.272 16.480 1.00 94.69 109 ASP A N 1
ATOM 885 C CA . ASP A 1 109 ? 3.891 12.526 17.380 1.00 94.69 109 ASP A CA 1
ATOM 886 C C . ASP A 1 109 ? 2.744 13.257 16.672 1.00 94.69 109 ASP A C 1
ATOM 888 O O . ASP A 1 109 ? 1.560 12.941 16.856 1.00 94.69 109 ASP A O 1
ATOM 892 N N . PHE A 1 110 ? 3.073 14.254 15.851 1.00 95.88 110 PHE A N 1
ATOM 893 C CA . PHE A 1 110 ? 2.083 15.049 15.138 1.00 95.88 110 PHE A CA 1
ATOM 894 C C . PHE A 1 110 ? 1.278 14.211 14.136 1.00 95.88 110 PHE A C 1
ATOM 896 O O . PHE A 1 110 ? 0.039 14.246 14.161 1.00 95.88 110 PHE A O 1
ATOM 903 N N . LEU A 1 111 ? 1.958 13.436 13.288 1.00 97.25 111 LEU A N 1
ATOM 904 C CA . LEU A 1 111 ? 1.313 12.580 12.293 1.00 97.25 111 LEU A CA 1
ATOM 905 C C . LEU A 1 111 ? 0.584 11.407 12.953 1.00 97.25 111 LEU A C 1
ATOM 907 O O . LEU A 1 111 ? -0.556 11.121 12.579 1.00 97.25 111 LEU A O 1
ATOM 911 N N . THR A 1 112 ? 1.165 10.803 13.996 1.00 97.75 112 THR A N 1
ATOM 912 C CA . THR A 1 112 ? 0.542 9.698 14.747 1.00 97.75 112 THR A CA 1
ATOM 913 C C . THR A 1 112 ? -0.805 10.126 15.306 1.00 97.75 112 THR A C 1
ATOM 915 O O . THR A 1 112 ? -1.808 9.445 15.104 1.00 97.75 112 THR A O 1
ATOM 918 N N . ASN A 1 113 ? -0.878 11.309 15.923 1.00 97.94 113 ASN A N 1
ATOM 919 C CA . ASN A 1 113 ? -2.135 11.848 16.443 1.00 97.94 113 ASN A CA 1
ATOM 920 C C . ASN A 1 113 ? -3.194 12.091 15.354 1.00 97.94 113 ASN A C 1
ATOM 922 O O . ASN A 1 113 ? -4.393 12.046 15.640 1.00 97.94 113 ASN A O 1
ATOM 926 N N . ARG A 1 114 ? -2.783 12.386 14.116 1.00 97.75 114 ARG A N 1
ATOM 927 C CA . ARG A 1 114 ? -3.695 12.596 12.982 1.00 97.75 114 ARG A CA 1
ATOM 928 C C . ARG A 1 114 ? -4.217 11.280 12.415 1.00 97.75 114 ARG A C 1
ATOM 930 O O . ARG A 1 114 ? -5.427 11.155 12.237 1.00 97.75 114 ARG A O 1
ATOM 937 N N . VAL A 1 115 ? -3.339 10.301 12.199 1.00 98.19 115 VAL A N 1
ATOM 938 C CA . VAL A 1 115 ? -3.723 8.939 11.788 1.00 98.19 115 VAL A CA 1
ATOM 939 C C . VAL A 1 115 ? -4.658 8.321 12.829 1.00 98.19 115 VAL A C 1
ATOM 941 O O . VAL A 1 115 ? -5.765 7.905 12.491 1.00 98.19 115 VAL A O 1
ATOM 944 N N . PHE A 1 116 ? -4.282 8.402 14.106 1.00 98.00 116 PHE A N 1
ATOM 945 C CA . PHE A 1 116 ? -5.075 7.922 15.236 1.00 98.00 116 PHE A CA 1
ATOM 946 C C . PHE A 1 116 ? -6.502 8.478 15.233 1.00 98.00 116 PHE A C 1
ATOM 948 O O . PHE A 1 116 ? -7.466 7.722 15.333 1.00 98.00 116 PHE A O 1
ATOM 955 N N . LYS A 1 117 ? -6.665 9.796 15.056 1.00 96.56 117 LYS A N 1
ATOM 956 C CA . LYS A 1 117 ? -7.991 10.433 15.019 1.00 96.56 117 LYS A CA 1
ATOM 957 C C . LYS A 1 117 ? -8.852 9.956 13.851 1.00 96.56 117 LYS A C 1
ATOM 959 O O . LYS A 1 117 ? -10.063 9.843 14.022 1.00 96.56 117 LYS A O 1
ATOM 964 N N . LEU A 1 118 ? -8.255 9.701 12.687 1.00 94.94 118 LEU A N 1
ATOM 965 C CA . LEU A 1 118 ? -8.978 9.197 11.519 1.00 94.94 118 LEU A CA 1
ATOM 966 C C . LEU A 1 118 ? -9.438 7.753 11.720 1.00 94.94 118 LEU A C 1
ATOM 968 O O . LEU A 1 118 ? -10.618 7.466 11.519 1.00 94.94 118 LEU A O 1
ATOM 972 N N . ILE A 1 119 ? -8.545 6.873 12.182 1.00 95.25 119 ILE A N 1
ATOM 973 C CA . ILE A 1 119 ? -8.886 5.471 12.452 1.00 95.25 119 ILE A CA 1
ATOM 974 C C . ILE A 1 119 ? -9.955 5.392 13.539 1.00 95.25 119 ILE A C 1
ATOM 976 O O . ILE A 1 119 ? -10.952 4.699 13.373 1.00 95.25 119 ILE A O 1
ATOM 980 N N . LEU A 1 120 ? -9.799 6.151 14.625 1.00 94.31 120 LEU A N 1
ATOM 981 C CA . LEU A 1 120 ? -10.749 6.160 15.732 1.00 94.31 120 LEU A CA 1
ATOM 982 C C . LEU A 1 120 ? -12.128 6.685 15.306 1.00 94.31 120 LEU A C 1
ATOM 984 O O . LEU A 1 120 ? -13.153 6.111 15.676 1.00 94.31 120 LEU A O 1
ATOM 988 N N . ASN A 1 121 ? -12.160 7.745 14.492 1.00 91.38 121 ASN A N 1
ATOM 989 C CA . ASN A 1 121 ? -13.397 8.255 13.909 1.00 91.38 121 ASN A CA 1
ATOM 990 C C . ASN A 1 121 ? -14.100 7.184 13.067 1.00 91.38 121 ASN A C 1
ATOM 992 O O . ASN A 1 121 ? -15.288 6.940 13.269 1.00 91.38 121 ASN A O 1
ATOM 996 N N . ASP A 1 122 ? -13.387 6.529 12.152 1.00 89.31 122 ASP A N 1
ATOM 997 C CA . ASP A 1 122 ? -13.971 5.502 11.285 1.00 89.31 122 ASP A CA 1
ATOM 998 C C . ASP A 1 122 ? -14.380 4.257 12.074 1.00 89.31 122 ASP A C 1
ATOM 1000 O O . ASP A 1 122 ? -15.434 3.680 11.814 1.00 89.31 122 ASP A O 1
ATOM 1004 N N . TYR A 1 123 ? -13.594 3.870 13.077 1.00 90.44 123 TYR A N 1
ATOM 1005 C CA . TYR A 1 123 ? -13.876 2.714 13.914 1.00 90.44 123 TYR A CA 1
ATOM 1006 C C . TYR A 1 123 ? -15.174 2.893 14.717 1.00 90.44 123 TYR A C 1
ATOM 1008 O O . TYR A 1 123 ? -16.050 2.028 14.680 1.00 90.44 123 TYR A O 1
ATOM 1016 N N . TYR A 1 124 ? -15.349 4.035 15.395 1.00 89.00 124 TYR A N 1
ATOM 1017 C CA . TYR A 1 124 ? -16.539 4.290 16.219 1.00 89.00 124 TYR A CA 1
ATOM 1018 C C . TYR A 1 124 ? -17.769 4.737 15.421 1.00 89.00 124 TYR A C 1
ATOM 1020 O O . TYR A 1 124 ? -18.900 4.499 15.850 1.00 89.00 124 TYR A O 1
ATOM 1028 N N . SER A 1 125 ? -17.583 5.343 14.247 1.00 86.69 125 SER A N 1
ATOM 1029 C CA . SER A 1 125 ? -18.695 5.677 13.344 1.00 86.69 125 SER A CA 1
ATOM 1030 C C . SER A 1 125 ? -19.190 4.490 12.508 1.00 86.69 125 SER A C 1
ATOM 1032 O O . SER A 1 125 ? -20.113 4.665 11.719 1.00 86.69 125 SER A O 1
ATOM 1034 N N . HIS A 1 126 ? -18.626 3.287 12.697 1.00 82.31 126 HIS A N 1
ATOM 1035 C CA . HIS A 1 126 ? -18.896 2.102 11.868 1.00 82.31 126 HIS A CA 1
ATOM 1036 C C . HIS A 1 126 ? -18.603 2.341 10.371 1.00 82.31 126 HIS A C 1
ATOM 1038 O O . HIS A 1 126 ? -19.285 1.828 9.478 1.00 82.31 126 HIS A O 1
ATOM 1044 N N . GLY A 1 127 ? -17.572 3.143 10.103 1.00 85.94 127 GLY A N 1
ATOM 1045 C CA . GLY A 1 127 ? -17.061 3.437 8.771 1.00 85.94 127 GLY A CA 1
ATOM 1046 C C . GLY A 1 127 ? -16.333 2.254 8.127 1.00 85.94 127 GLY A C 1
ATOM 1047 O O . GLY A 1 127 ? -16.295 1.142 8.651 1.00 85.94 127 GLY A O 1
ATOM 1048 N N . ILE A 1 128 ? -15.723 2.503 6.967 1.00 87.44 128 ILE A N 1
ATOM 1049 C CA . ILE A 1 128 ? -15.112 1.453 6.134 1.00 87.44 128 ILE A CA 1
ATOM 1050 C C . ILE A 1 128 ? -13.986 0.717 6.875 1.00 87.44 128 ILE A C 1
ATOM 1052 O O . ILE A 1 128 ? -13.925 -0.507 6.792 1.00 87.44 128 ILE A O 1
ATOM 1056 N N . PHE A 1 129 ? -13.142 1.418 7.646 1.00 91.94 129 PHE A N 1
ATOM 1057 C CA . PHE A 1 129 ? -12.115 0.757 8.462 1.00 91.94 129 PHE A CA 1
ATOM 1058 C C . PHE A 1 129 ? -12.731 -0.261 9.431 1.00 91.94 129 PHE A C 1
ATOM 1060 O O . PHE A 1 129 ? -12.260 -1.392 9.516 1.00 91.94 129 PHE A O 1
ATOM 1067 N N . ARG A 1 130 ? -13.825 0.108 10.119 1.00 91.81 130 ARG A N 1
ATOM 1068 C CA . ARG A 1 130 ? -14.524 -0.793 11.046 1.00 91.81 130 ARG A CA 1
ATOM 1069 C C . ARG A 1 130 ? -15.054 -2.033 10.341 1.00 91.81 130 ARG A C 1
ATOM 1071 O O . ARG A 1 130 ? -14.886 -3.134 10.846 1.00 91.81 130 ARG A O 1
ATOM 1078 N N . GLN A 1 131 ? -15.677 -1.847 9.180 1.00 91.06 131 GLN A N 1
ATOM 1079 C CA . GLN A 1 131 ? -16.226 -2.950 8.391 1.00 91.06 131 GLN A CA 1
ATOM 1080 C C . GLN A 1 131 ? -15.127 -3.935 7.977 1.00 91.06 131 GLN A C 1
ATOM 1082 O O . GLN A 1 131 ? -15.337 -5.146 8.034 1.00 91.06 131 GLN A O 1
ATOM 1087 N N . TRP A 1 132 ? -13.941 -3.428 7.614 1.00 92.19 132 TRP A N 1
ATOM 1088 C CA . TRP A 1 132 ? -12.805 -4.289 7.274 1.00 92.19 132 TRP A CA 1
ATOM 1089 C C . TRP A 1 132 ? -12.311 -5.038 8.493 1.00 92.19 132 TRP A C 1
ATOM 1091 O O . TRP A 1 132 ? -12.164 -6.258 8.449 1.00 92.19 132 TRP A O 1
ATOM 1101 N N . PHE A 1 133 ? -12.138 -4.313 9.593 1.00 92.94 133 PHE A N 1
ATOM 1102 C CA . PHE A 1 133 ? -11.700 -4.888 10.846 1.00 92.94 133 PHE A CA 1
ATOM 1103 C C . PHE A 1 133 ? -12.629 -6.012 11.317 1.00 92.94 133 PHE A C 1
ATOM 1105 O O . PHE A 1 133 ? -12.153 -7.110 11.571 1.00 92.94 133 PHE A O 1
ATOM 1112 N N . ASP A 1 134 ? -13.946 -5.794 11.349 1.00 91.69 134 ASP A N 1
ATOM 1113 C CA . ASP A 1 134 ? -14.913 -6.817 11.773 1.00 91.69 134 ASP A CA 1
ATOM 1114 C C . ASP A 1 134 ? -14.949 -8.023 10.815 1.00 91.69 134 ASP A C 1
ATOM 1116 O O . ASP A 1 134 ? -15.165 -9.154 11.245 1.00 91.69 134 ASP A O 1
ATOM 1120 N N . SER A 1 135 ? -14.719 -7.809 9.513 1.00 90.81 135 SER A N 1
ATOM 1121 C CA . SER A 1 135 ? -14.639 -8.898 8.530 1.00 90.81 135 SER A CA 1
ATOM 1122 C C . SER A 1 135 ? -13.431 -9.806 8.782 1.00 90.81 135 SER A C 1
ATOM 1124 O O . SER A 1 135 ? -13.533 -11.031 8.657 1.00 90.81 135 SER A O 1
ATOM 1126 N N . PHE A 1 136 ? -12.288 -9.223 9.143 1.00 92.06 136 PHE A N 1
ATOM 1127 C CA . PHE A 1 136 ? -11.049 -9.957 9.400 1.00 92.06 136 PHE A CA 1
ATOM 1128 C C . PHE A 1 136 ? -10.983 -10.529 10.817 1.00 92.06 136 PHE A C 1
ATOM 1130 O O . PHE A 1 136 ? -10.533 -11.659 10.997 1.00 92.06 136 PHE A O 1
ATOM 1137 N N . TYR A 1 137 ? -11.524 -9.803 11.792 1.00 91.31 137 TYR A N 1
ATOM 1138 C CA . TYR A 1 137 ? -11.408 -10.085 13.219 1.00 91.31 137 TYR A CA 1
ATOM 1139 C C . TYR A 1 137 ? -12.777 -10.031 13.925 1.00 91.31 137 TYR A C 1
ATOM 1141 O O . TYR A 1 137 ? -12.980 -9.228 14.837 1.00 91.31 137 TYR A O 1
ATOM 1149 N N . PRO A 1 138 ? -13.740 -10.903 13.560 1.00 89.00 138 PRO A N 1
ATOM 1150 C CA . PRO A 1 138 ? -15.142 -10.798 13.993 1.00 89.00 138 PRO A CA 1
ATOM 1151 C C . PRO A 1 138 ? -15.370 -10.932 15.507 1.00 89.00 138 PRO A C 1
ATOM 1153 O O . PRO A 1 138 ? -16.454 -10.621 15.994 1.00 89.00 138 PRO A O 1
ATOM 1156 N N . ASN A 1 139 ? -14.369 -11.405 16.253 1.00 89.25 139 ASN A N 1
ATOM 1157 C CA . ASN A 1 139 ? -14.430 -11.594 17.704 1.00 89.25 139 ASN A CA 1
ATOM 1158 C C . ASN A 1 139 ? -13.378 -10.768 18.459 1.00 89.25 139 ASN A C 1
ATOM 1160 O O . ASN A 1 139 ? -13.155 -11.005 19.646 1.00 89.25 139 ASN A O 1
ATOM 1164 N N . THR A 1 140 ? -12.734 -9.816 17.785 1.00 89.94 140 THR A N 1
ATOM 1165 C CA . THR A 1 140 ? -11.701 -8.962 18.372 1.00 89.94 140 THR A CA 1
ATOM 1166 C C . THR A 1 140 ? -12.255 -7.558 18.545 1.00 89.94 140 THR A C 1
ATOM 1168 O O . THR A 1 140 ? -12.971 -7.042 17.689 1.00 89.94 140 THR A O 1
ATOM 1171 N N . LEU A 1 141 ? -11.924 -6.919 19.663 1.00 89.00 141 LEU A N 1
ATOM 1172 C CA . LEU A 1 141 ? -12.181 -5.501 19.866 1.00 89.00 141 LEU A CA 1
ATOM 1173 C C . LEU A 1 141 ? -10.860 -4.754 19.717 1.00 89.00 141 LEU A C 1
ATOM 1175 O O . LEU A 1 141 ? -9.913 -5.058 20.430 1.00 89.00 141 LEU A O 1
ATOM 1179 N N . LEU A 1 142 ? -10.815 -3.765 18.828 1.00 88.75 142 LEU A N 1
ATOM 1180 C CA . LEU A 1 142 ? -9.684 -2.849 18.743 1.00 88.75 142 LEU A CA 1
ATOM 1181 C C . LEU A 1 142 ? -9.785 -1.801 19.859 1.00 88.75 142 LEU A C 1
ATOM 1183 O O . LEU A 1 142 ? -10.712 -0.982 19.859 1.00 88.75 142 LEU A O 1
ATOM 1187 N N . GLU A 1 143 ? -8.867 -1.842 20.826 1.00 91.56 143 GLU A N 1
ATOM 1188 C CA . GLU A 1 143 ? -8.812 -0.857 21.905 1.00 91.56 143 GLU A CA 1
ATOM 1189 C C . GLU A 1 143 ? -8.084 0.416 21.456 1.00 91.56 143 GLU A C 1
ATOM 1191 O O . GLU A 1 143 ? -7.268 0.415 20.538 1.00 91.56 143 GLU A O 1
ATOM 1196 N N . GLU A 1 144 ? -8.325 1.536 22.140 1.00 93.81 144 GLU A N 1
ATOM 1197 C CA . GLU A 1 144 ? -7.695 2.820 21.802 1.00 93.81 144 GLU A CA 1
ATOM 1198 C C . GLU A 1 144 ? -6.156 2.757 21.822 1.00 93.81 144 GLU A C 1
ATOM 1200 O O . GLU A 1 144 ? -5.492 3.356 20.974 1.00 93.81 144 GLU A O 1
ATOM 1205 N N . LYS A 1 145 ? -5.581 1.991 22.759 1.00 93.69 145 LYS A N 1
ATOM 1206 C CA . LYS A 1 145 ? -4.130 1.770 22.841 1.00 93.69 145 LYS A CA 1
ATOM 1207 C C . LYS A 1 145 ? -3.591 1.043 21.599 1.00 93.69 145 LYS A C 1
ATOM 1209 O O . LYS A 1 145 ? -2.510 1.387 21.128 1.00 93.69 145 LYS A O 1
ATOM 1214 N N . ASP A 1 146 ? -4.369 0.113 21.045 1.00 93.81 146 ASP A N 1
ATOM 1215 C CA . ASP A 1 146 ? -4.008 -0.683 19.873 1.00 93.81 146 ASP A CA 1
ATOM 1216 C C . ASP A 1 146 ? -4.081 0.184 18.616 1.00 93.81 146 ASP A C 1
ATOM 1218 O O . ASP A 1 146 ? -3.161 0.182 17.803 1.00 93.81 146 ASP A O 1
ATOM 1222 N N . VAL A 1 147 ? -5.125 1.020 18.506 1.00 95.88 147 VAL A N 1
ATOM 1223 C CA . VAL A 1 147 ? -5.231 2.037 17.446 1.00 95.88 147 VAL A CA 1
ATOM 1224 C C . VAL A 1 147 ? -4.030 2.976 17.485 1.00 95.88 147 VAL A C 1
ATOM 1226 O O . VAL A 1 147 ? -3.497 3.334 16.435 1.00 95.88 147 VAL A O 1
ATOM 1229 N N . LYS A 1 148 ? -3.592 3.390 18.679 1.00 95.94 148 LYS A N 1
ATOM 1230 C CA . LYS A 1 148 ? -2.438 4.280 18.830 1.00 95.94 148 LYS A CA 1
ATOM 1231 C C . LYS A 1 148 ? -1.137 3.603 18.394 1.00 95.94 148 LYS A C 1
ATOM 1233 O O . LYS A 1 148 ? -0.413 4.203 17.606 1.00 95.94 148 LYS A O 1
ATOM 1238 N N . ALA A 1 149 ? -0.877 2.378 18.850 1.00 94.75 149 ALA A N 1
ATOM 1239 C CA . ALA A 1 149 ? 0.302 1.608 18.447 1.00 94.75 149 ALA A CA 1
ATOM 1240 C C . ALA A 1 149 ? 0.333 1.374 16.927 1.00 94.75 149 ALA A C 1
ATOM 1242 O O . ALA A 1 149 ? 1.339 1.639 16.274 1.00 94.75 149 ALA A O 1
ATOM 1243 N N . TYR A 1 150 ? -0.805 0.992 16.346 1.00 96.56 150 TYR A N 1
ATOM 1244 C CA . TYR A 1 150 ? -0.952 0.826 14.904 1.00 96.56 150 TYR A CA 1
ATOM 1245 C C . TYR A 1 150 ? -0.731 2.134 14.125 1.00 96.56 150 TYR A C 1
ATOM 1247 O O . TYR A 1 150 ? -0.038 2.158 13.110 1.00 96.56 150 TYR A O 1
ATOM 1255 N N . SER A 1 151 ? -1.264 3.251 14.628 1.00 97.81 151 SER A N 1
ATOM 1256 C CA . SER A 1 151 ? -1.063 4.575 14.020 1.00 97.81 151 SER A CA 1
ATOM 1257 C C . SER A 1 151 ? 0.405 4.992 14.028 1.00 97.81 151 SER A C 1
ATOM 1259 O O . SER A 1 151 ? 0.891 5.542 13.043 1.00 97.81 151 SER A O 1
ATOM 1261 N N . GLU A 1 152 ? 1.108 4.729 15.129 1.00 95.88 152 GLU A N 1
ATOM 1262 C CA . GLU A 1 152 ? 2.536 5.013 15.256 1.00 95.88 152 GLU A CA 1
ATOM 1263 C C . GLU A 1 152 ? 3.351 4.162 14.276 1.00 95.88 152 GLU A C 1
ATOM 1265 O O . GLU A 1 152 ? 4.234 4.688 13.599 1.00 95.88 152 GLU A O 1
ATOM 1270 N N . PHE A 1 153 ? 3.013 2.877 14.134 1.00 95.38 153 PHE A N 1
ATOM 1271 C CA . PHE A 1 153 ? 3.668 1.975 13.190 1.00 95.38 153 PHE A CA 1
ATOM 1272 C C . PHE A 1 153 ? 3.486 2.412 11.725 1.00 95.38 153 PHE A C 1
ATOM 1274 O O . PHE A 1 153 ? 4.462 2.482 10.972 1.00 95.38 153 PHE A O 1
ATOM 1281 N N . LEU A 1 154 ? 2.266 2.798 11.329 1.00 97.25 154 LEU A N 1
ATOM 1282 C CA . LEU A 1 154 ? 1.988 3.364 10.002 1.00 97.25 154 LEU A CA 1
ATOM 1283 C C . LEU A 1 154 ? 2.837 4.608 9.719 1.00 97.25 154 LEU A C 1
ATOM 1285 O O . LEU A 1 154 ? 3.430 4.725 8.648 1.00 97.25 154 LEU A O 1
ATOM 1289 N N . VAL A 1 155 ? 2.896 5.537 10.676 1.00 97.44 155 VAL A N 1
ATOM 1290 C CA . VAL A 1 155 ? 3.631 6.802 10.532 1.00 97.44 155 VAL A CA 1
ATOM 1291 C C . VAL A 1 155 ? 5.128 6.562 10.451 1.00 97.44 155 VAL A C 1
ATOM 1293 O O . VAL A 1 155 ? 5.777 7.102 9.558 1.00 97.44 155 VAL A O 1
ATOM 1296 N N . LYS A 1 156 ? 5.669 5.723 11.335 1.00 95.81 156 LYS A N 1
ATOM 1297 C CA . LYS A 1 156 ? 7.078 5.328 11.320 1.00 95.81 156 LYS A CA 1
ATOM 1298 C C . LYS A 1 156 ? 7.461 4.705 9.981 1.00 95.81 156 LYS A C 1
ATOM 1300 O O . LYS A 1 156 ? 8.436 5.136 9.378 1.00 95.81 156 LYS A O 1
ATOM 1305 N N . THR A 1 157 ? 6.653 3.779 9.472 1.00 95.69 157 THR A N 1
ATOM 1306 C CA . THR A 1 157 ? 6.930 3.127 8.185 1.00 95.69 157 THR A CA 1
ATOM 1307 C C . THR A 1 157 ? 6.823 4.103 7.009 1.00 95.69 157 THR A C 1
ATOM 1309 O O . THR A 1 157 ? 7.661 4.088 6.116 1.00 95.69 157 THR A O 1
ATOM 1312 N N . ALA A 1 158 ? 5.835 5.003 6.996 1.00 96.69 158 ALA A N 1
ATOM 1313 C CA . ALA A 1 158 ? 5.749 6.038 5.963 1.00 96.69 158 ALA A CA 1
ATOM 1314 C C . ALA A 1 158 ? 6.964 6.985 5.995 1.00 96.69 158 ALA A C 1
ATOM 1316 O O . ALA A 1 158 ? 7.490 7.359 4.945 1.00 96.69 158 ALA A O 1
ATOM 1317 N N . LEU A 1 159 ? 7.425 7.357 7.196 1.00 95.44 159 LEU A N 1
ATOM 1318 C CA . LEU A 1 159 ? 8.606 8.196 7.383 1.00 95.44 159 LEU A CA 1
ATOM 1319 C C . LEU A 1 159 ? 9.886 7.493 6.937 1.00 95.44 159 LEU A C 1
ATOM 1321 O O . LEU A 1 159 ? 10.676 8.135 6.256 1.00 95.44 159 LEU A O 1
ATOM 1325 N N . SER A 1 160 ? 10.076 6.202 7.233 1.00 94.69 160 SER A N 1
ATOM 1326 C CA . SER A 1 160 ? 11.302 5.504 6.825 1.00 94.69 160 SER A CA 1
ATOM 1327 C C . SER A 1 160 ? 11.506 5.520 5.313 1.00 94.69 160 SER A C 1
ATOM 1329 O O . SER A 1 160 ? 12.623 5.755 4.864 1.00 94.69 160 SER A O 1
ATOM 1331 N N . TYR A 1 161 ? 10.445 5.375 4.511 1.00 94.75 161 TYR A N 1
ATOM 1332 C CA . TYR A 1 161 ? 10.546 5.544 3.056 1.00 94.75 161 TYR A CA 1
ATOM 1333 C C . TYR A 1 161 ? 10.774 7.002 2.643 1.00 94.75 161 TYR A C 1
ATOM 1335 O O . TYR A 1 161 ? 11.615 7.259 1.781 1.00 94.75 161 TYR A O 1
ATOM 1343 N N . ALA A 1 162 ? 10.075 7.954 3.266 1.00 93.25 162 ALA A N 1
ATOM 1344 C CA . ALA A 1 162 ? 10.194 9.377 2.945 1.00 93.25 162 ALA A CA 1
ATOM 1345 C C . ALA A 1 162 ? 11.574 9.969 3.298 1.00 93.25 162 ALA A C 1
ATOM 1347 O O . ALA A 1 162 ? 12.010 10.933 2.670 1.00 93.25 162 ALA A O 1
ATOM 1348 N N . THR A 1 163 ? 12.279 9.398 4.276 1.00 91.75 163 THR A N 1
ATOM 1349 C CA . THR A 1 163 ? 13.624 9.828 4.692 1.00 91.75 163 THR A CA 1
ATOM 1350 C C . THR A 1 163 ? 14.732 8.896 4.206 1.00 91.75 163 THR A C 1
ATOM 1352 O O . THR A 1 163 ? 15.906 9.172 4.445 1.00 91.75 163 THR A O 1
ATOM 1355 N N . SER A 1 164 ? 14.389 7.802 3.521 1.00 91.00 164 SER A N 1
ATOM 1356 C CA . SER A 1 164 ? 15.359 6.810 3.060 1.00 91.00 164 SER A CA 1
ATOM 1357 C C . SER A 1 164 ? 16.383 7.406 2.087 1.00 91.00 164 SER A C 1
ATOM 1359 O O . SER A 1 164 ? 16.060 8.195 1.194 1.00 91.00 164 SER A O 1
ATOM 1361 N N . HIS A 1 165 ? 17.636 6.973 2.213 1.00 91.12 165 HIS A N 1
ATOM 1362 C CA . HIS A 1 165 ? 18.686 7.246 1.226 1.00 91.12 165 HIS A CA 1
ATOM 1363 C C . HIS A 1 165 ? 18.740 6.204 0.105 1.00 91.12 165 HIS A C 1
ATOM 1365 O O . HIS A 1 165 ? 19.596 6.286 -0.779 1.00 91.12 165 HIS A O 1
ATOM 1371 N N . GLU A 1 166 ? 17.833 5.230 0.130 1.00 93.31 166 GLU A N 1
ATOM 1372 C CA . GLU A 1 166 ? 17.797 4.166 -0.853 1.00 93.31 166 GLU A CA 1
ATOM 1373 C C . GLU A 1 166 ? 17.218 4.633 -2.184 1.00 93.31 166 GLU A C 1
ATOM 1375 O O . GLU A 1 166 ? 16.394 5.543 -2.280 1.00 93.31 166 GLU A O 1
ATOM 1380 N N . SER A 1 167 ? 17.679 3.978 -3.241 1.00 95.62 167 SER A N 1
ATOM 1381 C CA . SER A 1 167 ? 17.227 4.217 -4.605 1.00 95.62 167 SER A CA 1
ATOM 1382 C C . SER A 1 167 ? 17.162 2.911 -5.380 1.00 95.62 167 SER A C 1
ATOM 1384 O O . SER A 1 167 ? 17.917 1.962 -5.115 1.00 95.62 167 SER A O 1
ATOM 1386 N N . PHE A 1 168 ? 16.258 2.868 -6.353 1.00 96.94 168 PHE A N 1
ATOM 1387 C CA . PHE A 1 168 ? 16.040 1.696 -7.188 1.00 96.94 168 PHE A CA 1
ATOM 1388 C C . PHE A 1 168 ? 16.380 2.044 -8.628 1.00 96.94 168 PHE A C 1
ATOM 1390 O O . PHE A 1 168 ? 15.702 2.840 -9.277 1.00 96.94 168 PHE A O 1
ATOM 1397 N N . GLU A 1 169 ? 17.462 1.447 -9.114 1.00 96.38 169 GLU A N 1
ATOM 1398 C CA . GLU A 1 169 ? 17.849 1.536 -10.513 1.00 96.38 169 GLU A CA 1
ATOM 1399 C C . GLU A 1 169 ? 16.938 0.645 -11.349 1.00 96.38 169 GLU A C 1
ATOM 1401 O O . GLU A 1 169 ? 16.613 -0.488 -10.982 1.00 96.38 169 GLU A O 1
ATOM 1406 N N . ARG A 1 170 ? 16.544 1.162 -12.504 1.00 96.31 170 ARG A N 1
ATOM 1407 C CA . ARG A 1 170 ? 15.727 0.442 -13.458 1.00 96.31 170 ARG A CA 1
ATOM 1408 C C . ARG A 1 170 ? 16.536 -0.697 -14.071 1.00 96.31 170 ARG A C 1
ATOM 1410 O O . ARG A 1 170 ? 17.489 -0.473 -14.811 1.00 96.31 170 ARG A O 1
ATOM 1417 N N . PHE A 1 171 ? 16.110 -1.926 -13.816 1.00 93.94 171 PHE A N 1
ATOM 1418 C CA . PHE A 1 171 ? 16.809 -3.134 -14.236 1.00 93.94 171 PHE A CA 1
ATOM 1419 C C . PHE A 1 171 ? 16.689 -3.410 -15.745 1.00 93.94 171 PHE A C 1
ATOM 1421 O O . PHE A 1 171 ? 17.621 -3.915 -16.370 1.00 93.94 171 PHE A O 1
ATOM 1428 N N . HIS A 1 172 ? 15.563 -3.032 -16.358 1.00 93.25 172 HIS A N 1
ATOM 1429 C CA . HIS A 1 172 ? 15.291 -3.271 -17.778 1.00 93.25 172 HIS A CA 1
ATOM 1430 C C . HIS A 1 172 ? 15.150 -1.982 -18.585 1.00 93.25 172 HIS A C 1
ATOM 1432 O O . HIS A 1 172 ? 14.472 -1.039 -18.173 1.00 93.25 172 HIS A O 1
ATOM 1438 N N . SER A 1 173 ? 15.741 -1.950 -19.782 1.00 92.56 173 SER A N 1
ATOM 1439 C CA . SER A 1 173 ? 15.625 -0.821 -20.709 1.00 92.56 173 SER A CA 1
ATOM 1440 C C . SER A 1 173 ? 14.200 -0.682 -21.276 1.00 92.56 173 SER A C 1
ATOM 1442 O O . SER A 1 173 ? 13.469 -1.656 -21.437 1.00 92.56 173 SER A O 1
ATOM 1444 N N . THR A 1 174 ? 13.779 0.550 -21.562 1.00 94.12 174 THR A N 1
ATOM 1445 C CA . THR A 1 174 ? 12.474 0.889 -22.135 1.00 94.12 174 THR A CA 1
ATOM 1446 C C . THR A 1 174 ? 12.556 2.241 -22.831 1.00 94.12 174 THR A C 1
ATOM 1448 O O . THR A 1 174 ? 13.363 3.089 -22.454 1.00 94.12 174 THR A O 1
ATOM 1451 N N . SER A 1 175 ? 11.724 2.444 -23.851 1.00 91.06 175 SER A N 1
ATOM 1452 C CA . SER A 1 175 ? 11.564 3.733 -24.532 1.00 91.06 175 SER A CA 1
ATOM 1453 C C . SER A 1 175 ? 10.531 4.641 -23.856 1.00 91.06 175 SER A C 1
ATOM 1455 O O . SER A 1 175 ? 10.373 5.796 -24.250 1.00 91.06 175 SER A O 1
ATOM 1457 N N . SER A 1 176 ? 9.798 4.130 -22.862 1.00 91.19 176 SER A N 1
ATOM 1458 C CA . SER A 1 176 ? 8.768 4.894 -22.167 1.00 91.19 176 SER A CA 1
ATOM 1459 C C . SER A 1 176 ? 9.383 5.866 -21.166 1.00 91.19 176 SER A C 1
ATOM 1461 O O . SER A 1 176 ? 10.033 5.458 -20.208 1.00 91.19 176 SER A O 1
ATOM 1463 N N . SER A 1 177 ? 9.061 7.150 -21.320 1.00 86.88 177 SER A N 1
ATOM 1464 C CA . SER A 1 177 ? 9.397 8.202 -20.354 1.00 86.88 177 SER A CA 1
ATOM 1465 C C . SER A 1 177 ? 8.608 8.116 -19.042 1.00 86.88 177 SER A C 1
ATOM 1467 O O . SER A 1 177 ? 8.671 9.025 -18.230 1.00 86.88 177 SER A O 1
ATOM 1469 N N . LEU A 1 178 ? 7.784 7.088 -18.821 1.00 90.88 178 LEU A N 1
ATOM 1470 C CA . LEU A 1 178 ? 7.167 6.871 -17.508 1.00 90.88 178 LEU A CA 1
ATOM 1471 C C . LEU A 1 178 ? 8.133 6.207 -16.517 1.00 90.88 178 LEU A C 1
ATOM 1473 O O . LEU A 1 178 ? 7.950 6.367 -15.320 1.00 90.88 178 LEU A O 1
ATOM 1477 N N . PHE A 1 179 ? 9.135 5.472 -17.003 1.00 95.44 179 PHE A N 1
ATOM 1478 C CA . PHE A 1 179 ? 10.034 4.671 -16.171 1.00 95.44 179 PHE A CA 1
ATOM 1479 C C . PHE A 1 179 ? 11.438 5.302 -16.169 1.00 95.44 179 PHE A C 1
ATOM 1481 O O . PHE A 1 179 ? 12.241 4.969 -17.048 1.00 95.44 179 PHE A O 1
ATOM 1488 N N . PRO A 1 180 ? 11.737 6.236 -15.242 1.00 95.31 180 PRO A N 1
ATOM 1489 C CA . PRO A 1 180 ? 13.061 6.845 -15.125 1.00 95.31 180 PRO A CA 1
ATOM 1490 C C . PRO A 1 180 ? 14.143 5.800 -14.825 1.00 95.31 180 PRO A C 1
ATOM 1492 O O . PRO A 1 180 ? 13.857 4.681 -14.392 1.00 95.31 180 PRO A O 1
ATOM 1495 N N . GLU A 1 181 ? 15.405 6.149 -15.072 1.00 96.38 181 GLU A N 1
ATOM 1496 C CA . GLU A 1 181 ? 16.540 5.256 -14.802 1.00 96.38 181 GLU A CA 1
ATOM 1497 C C . GLU A 1 181 ? 16.707 4.936 -13.319 1.00 96.38 181 GLU A C 1
ATOM 1499 O O . GLU A 1 181 ? 17.115 3.828 -12.990 1.00 96.38 181 GLU A O 1
ATOM 1504 N N . VAL A 1 182 ? 16.352 5.867 -12.435 1.00 97.12 182 VAL A N 1
ATOM 1505 C CA . VAL A 1 182 ? 16.431 5.690 -10.985 1.00 97.12 182 VAL A CA 1
ATOM 1506 C C . VAL A 1 182 ? 15.177 6.271 -10.349 1.00 97.12 182 VAL A C 1
ATOM 1508 O O . VAL A 1 182 ? 14.723 7.336 -10.767 1.00 97.12 182 VAL A O 1
ATOM 1511 N N . VAL A 1 183 ? 14.631 5.589 -9.345 1.00 97.38 183 VAL A N 1
ATOM 1512 C CA . VAL A 1 183 ? 13.575 6.123 -8.474 1.00 97.38 183 VAL A CA 1
ATOM 1513 C C . VAL A 1 183 ? 14.068 6.281 -7.040 1.00 97.38 183 VAL A C 1
ATOM 1515 O O . VAL A 1 183 ? 14.879 5.484 -6.557 1.00 97.38 183 VAL A O 1
ATOM 1518 N N . TYR A 1 184 ? 13.554 7.305 -6.366 1.00 96.38 184 TYR A N 1
ATOM 1519 C CA . TYR A 1 184 ? 13.918 7.708 -5.013 1.00 96.38 184 TYR A CA 1
ATOM 1520 C C . TYR A 1 184 ? 12.649 7.811 -4.158 1.00 96.38 184 TYR A C 1
ATOM 1522 O O . TYR A 1 184 ? 11.920 8.801 -4.267 1.00 96.38 184 TYR A O 1
ATOM 1530 N N . PRO A 1 185 ? 12.369 6.826 -3.285 1.00 94.81 185 PRO A N 1
ATOM 1531 C CA . PRO A 1 185 ? 11.226 6.897 -2.376 1.00 94.81 185 PRO A CA 1
ATOM 1532 C C . PRO A 1 185 ? 11.179 8.194 -1.555 1.00 94.81 185 PRO A C 1
ATOM 1534 O O . PRO A 1 185 ? 10.100 8.738 -1.339 1.00 94.81 185 PRO A O 1
ATOM 1537 N N . SER A 1 186 ? 12.339 8.748 -1.192 1.00 93.81 186 SER A N 1
ATOM 1538 C CA . SER A 1 186 ? 12.456 9.986 -0.412 1.00 93.81 186 SER A CA 1
ATOM 1539 C C . SER A 1 186 ? 12.066 11.273 -1.139 1.00 93.81 186 SER A C 1
ATOM 1541 O O . SER A 1 186 ? 11.960 12.327 -0.514 1.00 93.81 186 SER A O 1
ATOM 1543 N N . HIS A 1 187 ? 11.784 11.231 -2.444 1.00 94.81 187 HIS A N 1
ATOM 1544 C CA . HIS A 1 187 ? 11.115 12.356 -3.105 1.00 94.81 187 HIS A CA 1
ATOM 1545 C C . HIS A 1 187 ? 9.649 12.500 -2.683 1.00 94.81 187 HIS A C 1
ATOM 1547 O O . HIS A 1 187 ? 9.044 13.553 -2.905 1.00 94.81 187 HIS A O 1
ATOM 1553 N N . ILE A 1 188 ? 9.064 11.450 -2.103 1.00 95.56 188 ILE A N 1
ATOM 1554 C CA . ILE A 1 188 ? 7.655 11.400 -1.744 1.00 95.56 188 ILE A CA 1
ATOM 1555 C C . ILE A 1 188 ? 7.504 11.640 -0.238 1.00 95.56 188 ILE A C 1
ATOM 1557 O O . ILE A 1 188 ? 8.015 10.858 0.561 1.00 95.56 188 ILE A O 1
ATOM 1561 N N . PRO A 1 189 ? 6.793 12.702 0.182 1.00 95.00 189 PRO A N 1
ATOM 1562 C CA . PRO A 1 189 ? 6.628 13.003 1.597 1.00 95.00 189 PRO A CA 1
ATOM 1563 C C . PRO A 1 189 ? 5.683 12.002 2.276 1.00 95.00 189 PRO A C 1
ATOM 1565 O O . PRO A 1 189 ? 4.686 11.571 1.683 1.00 95.00 189 PRO A O 1
ATOM 1568 N N . ALA A 1 190 ? 5.947 11.694 3.548 1.00 95.81 190 ALA A N 1
ATOM 1569 C CA . ALA A 1 190 ? 5.151 10.751 4.335 1.00 95.81 190 ALA A CA 1
ATOM 1570 C C . ALA A 1 190 ? 3.670 11.158 4.409 1.00 95.81 190 ALA A C 1
ATOM 1572 O O . ALA A 1 190 ? 2.784 10.309 4.337 1.00 95.81 190 ALA A O 1
ATOM 1573 N N . GLU A 1 191 ? 3.370 12.456 4.468 1.00 97.06 191 GLU A N 1
ATOM 1574 C CA . GLU A 1 191 ? 2.001 12.973 4.479 1.00 97.06 191 GLU A CA 1
ATOM 1575 C C . GLU A 1 191 ? 1.219 12.600 3.216 1.00 97.06 191 GLU A C 1
ATOM 1577 O O . GLU A 1 191 ? 0.007 12.393 3.293 1.00 97.06 191 GLU A O 1
ATOM 1582 N N . LEU A 1 192 ? 1.883 12.508 2.057 1.00 97.19 192 LEU A N 1
ATOM 1583 C CA . LEU A 1 192 ? 1.238 12.096 0.8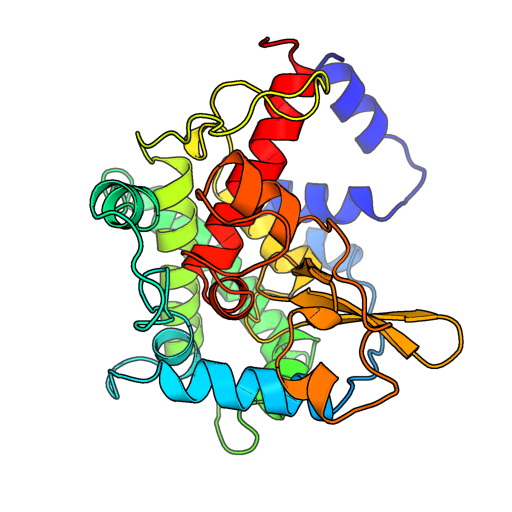08 1.00 97.19 192 LEU A CA 1
ATOM 1584 C C . LEU A 1 192 ? 0.982 10.586 0.795 1.00 97.19 192 LEU A C 1
ATOM 1586 O O . LEU A 1 192 ? -0.104 10.164 0.398 1.00 97.19 192 LEU A O 1
ATOM 1590 N N . LEU A 1 193 ? 1.932 9.786 1.289 1.00 97.69 193 LEU A N 1
ATOM 1591 C CA . LEU A 1 193 ? 1.742 8.341 1.459 1.00 97.69 193 LEU A CA 1
ATOM 1592 C C . LEU A 1 193 ? 0.559 8.046 2.391 1.00 97.69 193 LEU A C 1
ATOM 1594 O O . LEU A 1 193 ? -0.317 7.251 2.052 1.00 97.69 193 LEU A O 1
ATOM 1598 N N . LEU A 1 194 ? 0.482 8.742 3.529 1.00 98.44 194 LEU A N 1
ATOM 1599 C CA . LEU A 1 194 ? -0.620 8.621 4.487 1.00 98.44 194 LEU A CA 1
ATOM 1600 C C . LEU A 1 194 ? -1.955 9.106 3.902 1.00 98.44 194 LEU A C 1
ATOM 1602 O O . LEU A 1 194 ? -2.991 8.485 4.144 1.00 98.44 194 LEU A O 1
ATOM 1606 N N . ALA A 1 195 ? -1.950 10.184 3.111 1.00 96.56 195 ALA A N 1
ATOM 1607 C CA . ALA A 1 195 ? -3.144 10.683 2.428 1.00 96.56 195 ALA A CA 1
ATOM 1608 C C . ALA A 1 195 ? -3.728 9.652 1.456 1.00 96.56 195 ALA A C 1
ATOM 1610 O O . ALA A 1 195 ? -4.937 9.407 1.474 1.00 96.56 195 ALA A O 1
ATOM 1611 N N . ILE A 1 196 ? -2.873 9.025 0.646 1.00 96.25 196 ILE A N 1
ATOM 1612 C CA . ILE A 1 196 ? -3.274 7.973 -0.293 1.00 96.25 196 ILE A CA 1
ATOM 1613 C C . ILE A 1 196 ? -3.743 6.738 0.471 1.00 96.25 196 ILE A C 1
ATOM 1615 O O . ILE A 1 196 ? -4.839 6.251 0.210 1.00 96.25 196 ILE A O 1
ATOM 1619 N N . ALA A 1 197 ? -2.990 6.286 1.477 1.00 97.38 197 ALA A N 1
ATOM 1620 C CA . ALA A 1 197 ? -3.385 5.134 2.279 1.00 97.38 197 ALA A CA 1
ATOM 1621 C C . ALA A 1 197 ? -4.758 5.332 2.943 1.00 97.38 197 ALA A C 1
ATOM 1623 O O . ALA A 1 197 ? -5.616 4.451 2.881 1.00 97.38 197 ALA A O 1
ATOM 1624 N N . TYR A 1 198 ? -5.039 6.512 3.505 1.00 94.75 198 TYR A N 1
ATOM 1625 C CA . TYR A 1 198 ? -6.375 6.777 4.030 1.00 94.75 198 TYR A CA 1
ATOM 1626 C C . TYR A 1 198 ? -7.429 6.821 2.921 1.00 94.75 198 TYR A C 1
ATOM 1628 O O . TYR A 1 198 ? -8.501 6.232 3.079 1.00 94.75 198 TYR A O 1
ATOM 1636 N N . LYS A 1 199 ? -7.158 7.488 1.791 1.00 91.31 199 LYS A N 1
ATOM 1637 C CA . LYS A 1 199 ? -8.116 7.592 0.681 1.00 91.31 199 LYS A CA 1
ATOM 1638 C C . LYS A 1 199 ? -8.523 6.221 0.138 1.00 91.31 199 LYS A C 1
ATOM 1640 O O . LYS A 1 199 ? -9.721 6.006 -0.067 1.00 91.31 199 LYS A O 1
ATOM 1645 N N . GLU A 1 200 ? -7.557 5.336 -0.063 1.00 91.62 200 GLU A N 1
ATOM 1646 C CA . GLU A 1 200 ? -7.749 4.051 -0.736 1.00 91.62 200 GLU A CA 1
ATOM 1647 C C . GLU A 1 200 ? -8.314 2.978 0.208 1.00 91.62 200 GLU A C 1
ATOM 1649 O O . GLU A 1 200 ? -9.342 2.353 -0.085 1.00 91.62 200 GLU A O 1
ATOM 1654 N N . SER A 1 201 ? -7.704 2.828 1.389 1.00 93.75 201 SER A N 1
ATOM 1655 C CA . SER A 1 201 ? -7.981 1.720 2.315 1.00 93.75 201 SER A CA 1
ATOM 1656 C C . SER A 1 201 ? -8.569 2.131 3.662 1.00 93.75 201 SER A C 1
ATOM 1658 O O . SER A 1 201 ? -8.901 1.266 4.472 1.00 93.75 201 SER A O 1
ATOM 1660 N N . ARG A 1 202 ? -8.666 3.437 3.946 1.00 93.56 202 ARG A N 1
ATOM 1661 C CA . ARG A 1 202 ? -8.926 3.960 5.303 1.00 93.56 202 ARG A CA 1
ATOM 1662 C C . ARG A 1 202 ? -7.942 3.414 6.338 1.00 93.56 202 ARG A C 1
ATOM 1664 O O . ARG A 1 202 ? -8.305 3.250 7.495 1.00 93.56 202 ARG A O 1
ATOM 1671 N N . PHE A 1 203 ? -6.703 3.165 5.916 1.00 96.44 203 PHE A N 1
ATOM 1672 C CA . PHE A 1 203 ? -5.650 2.534 6.710 1.00 96.44 203 PHE A CA 1
ATOM 1673 C C . PHE A 1 203 ? -5.877 1.061 7.073 1.00 96.44 203 PHE A C 1
ATOM 1675 O O . PHE A 1 203 ? -5.286 0.596 8.043 1.00 96.44 203 PHE A O 1
ATOM 1682 N N . PHE A 1 204 ? -6.694 0.304 6.336 1.00 95.62 204 PHE A N 1
ATOM 1683 C CA . PHE A 1 204 ? -6.806 -1.142 6.552 1.00 95.62 204 PHE A CA 1
ATOM 1684 C C . PHE A 1 204 ? -5.970 -1.934 5.520 1.00 95.62 204 PHE A C 1
ATOM 1686 O O . PHE A 1 204 ? -6.342 -1.945 4.343 1.00 95.62 204 PHE A O 1
ATOM 1693 N N . PRO A 1 205 ? -4.866 -2.612 5.898 1.00 94.88 205 PRO A N 1
ATOM 1694 C CA . PRO A 1 205 ? -3.940 -3.197 4.922 1.00 94.88 205 PRO A CA 1
ATOM 1695 C C . PRO A 1 205 ? -4.534 -4.398 4.177 1.00 94.88 205 PRO A C 1
ATOM 1697 O O . PRO A 1 205 ? -4.317 -4.543 2.980 1.00 94.88 205 PRO A O 1
ATOM 1700 N N . GLY A 1 206 ? -5.385 -5.198 4.829 1.00 94.81 206 GLY A N 1
ATOM 1701 C CA . GLY A 1 206 ? -6.110 -6.300 4.181 1.00 94.81 206 GLY A CA 1
ATOM 1702 C C . GLY A 1 206 ? -7.252 -5.861 3.254 1.00 94.81 206 GLY A C 1
ATOM 1703 O O . GLY A 1 206 ? -8.038 -6.694 2.805 1.00 94.81 206 GLY A O 1
ATOM 1704 N N . SER A 1 207 ? -7.405 -4.557 3.003 1.00 94.88 207 SER A N 1
ATOM 1705 C CA . SER A 1 207 ? -8.473 -4.050 2.147 1.00 94.88 207 SER A CA 1
ATOM 1706 C C . SER A 1 207 ? -8.154 -4.280 0.677 1.00 94.88 207 SER A C 1
ATOM 1708 O O . SER A 1 207 ? -6.995 -4.296 0.260 1.00 94.88 207 SER A O 1
ATOM 1710 N N . TYR A 1 208 ? -9.208 -4.426 -0.121 1.00 95.31 208 TYR A N 1
ATOM 1711 C CA . TYR A 1 208 ? -9.071 -4.590 -1.559 1.00 95.31 208 TYR A CA 1
ATOM 1712 C C . TYR A 1 208 ? -10.268 -4.025 -2.331 1.00 95.31 208 TYR A C 1
ATOM 1714 O O . TYR A 1 208 ? -11.300 -3.646 -1.760 1.00 95.31 208 TYR A O 1
ATOM 1722 N N . ARG A 1 209 ? -10.120 -3.979 -3.654 1.00 93.44 209 ARG A N 1
ATOM 1723 C CA . ARG A 1 209 ? -11.184 -3.750 -4.636 1.00 93.44 209 ARG A CA 1
ATOM 1724 C C . ARG A 1 209 ? -10.945 -4.649 -5.848 1.00 93.44 209 ARG A C 1
ATOM 1726 O O . ARG A 1 209 ? -9.810 -4.864 -6.256 1.00 93.44 209 ARG A O 1
ATOM 1733 N N . THR A 1 210 ? -12.025 -5.173 -6.415 1.00 93.06 210 THR A N 1
ATOM 1734 C CA . THR A 1 210 ? -11.984 -6.008 -7.618 1.00 93.06 210 THR A CA 1
ATOM 1735 C C . THR A 1 210 ? -12.338 -5.184 -8.854 1.00 93.06 210 THR A C 1
ATOM 1737 O O . THR A 1 210 ? -13.289 -4.401 -8.849 1.00 93.06 210 THR A O 1
ATOM 1740 N N . GLU A 1 211 ? -11.596 -5.387 -9.937 1.00 91.81 211 GLU A N 1
ATOM 1741 C CA . GLU A 1 211 ? -11.953 -4.917 -11.274 1.00 91.81 211 GLU A CA 1
ATOM 1742 C C . GLU A 1 211 ? -12.638 -6.063 -12.008 1.00 91.81 211 GLU A C 1
ATOM 1744 O O . GLU A 1 211 ? -11.990 -7.000 -12.482 1.00 91.81 211 GLU A O 1
ATOM 1749 N N . SER A 1 212 ? -13.968 -6.006 -12.057 1.00 89.75 212 SER A N 1
ATOM 1750 C CA . SER A 1 212 ? -14.773 -7.061 -12.667 1.00 89.75 212 SER A CA 1
ATOM 1751 C C . SER A 1 212 ? -15.340 -6.621 -14.012 1.00 89.75 212 SER A C 1
ATOM 1753 O O . SER A 1 212 ? -15.939 -5.550 -14.115 1.00 89.75 212 SER A O 1
ATOM 1755 N N . SER A 1 213 ? -15.203 -7.458 -15.036 1.00 88.44 213 SER A N 1
ATOM 1756 C CA . SER A 1 213 ? -15.886 -7.286 -16.322 1.00 88.44 213 SER A CA 1
ATOM 1757 C C . SER A 1 213 ? -16.347 -8.638 -16.850 1.00 88.44 213 SER A C 1
ATOM 1759 O O . SER A 1 213 ? -15.704 -9.654 -16.613 1.00 88.44 213 SER A O 1
ATOM 1761 N N . ASP A 1 214 ? -17.489 -8.660 -17.539 1.00 88.00 214 ASP A N 1
ATOM 1762 C CA . ASP A 1 214 ? -18.045 -9.870 -18.163 1.00 88.00 214 ASP A CA 1
ATOM 1763 C C . ASP A 1 214 ? -18.182 -11.078 -17.213 1.00 88.00 214 ASP A C 1
ATOM 1765 O O . ASP A 1 214 ? -18.049 -12.233 -17.612 1.00 88.00 214 ASP A O 1
ATOM 1769 N N . GLY A 1 215 ? -18.476 -10.806 -15.936 1.00 88.25 215 GLY A N 1
ATOM 1770 C CA . GLY A 1 215 ? -18.657 -11.833 -14.906 1.00 88.25 215 GLY A CA 1
ATOM 1771 C C . GLY A 1 215 ? -17.360 -12.452 -14.380 1.00 88.25 215 GLY A C 1
ATOM 1772 O O . GLY A 1 215 ? -17.444 -13.432 -13.649 1.00 88.25 215 GLY A O 1
ATOM 1773 N 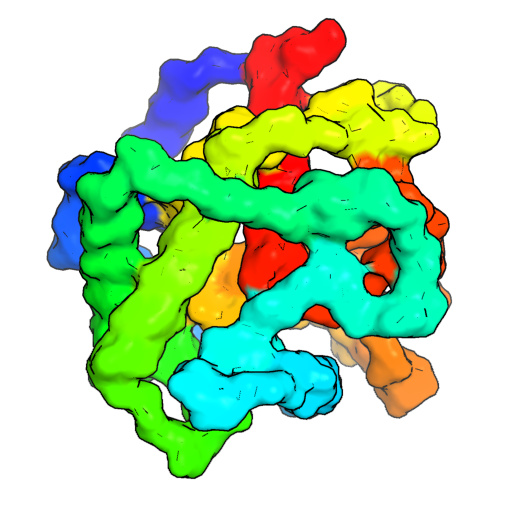N . ARG A 1 216 ? -16.194 -11.893 -14.727 1.00 93.56 216 ARG A N 1
ATOM 1774 C CA . ARG A 1 216 ? -14.882 -12.288 -14.199 1.00 93.56 216 ARG A CA 1
ATOM 1775 C C . ARG A 1 216 ? -14.255 -11.173 -13.377 1.00 93.56 216 ARG A C 1
ATOM 1777 O O . ARG A 1 216 ? -14.495 -9.998 -13.654 1.00 93.56 216 ARG A O 1
ATOM 1784 N N . ILE A 1 217 ? -13.418 -11.539 -12.414 1.00 95.75 217 ILE A N 1
ATOM 1785 C CA . ILE A 1 217 ? -12.496 -10.639 -11.716 1.00 95.75 217 ILE A CA 1
ATOM 1786 C C . ILE A 1 217 ? -11.169 -10.672 -12.476 1.00 95.75 217 ILE A C 1
ATOM 1788 O O . ILE A 1 217 ? -10.473 -11.677 -12.422 1.00 95.75 217 ILE A O 1
ATOM 1792 N N . ASN A 1 218 ? -10.812 -9.592 -13.175 1.00 95.19 218 ASN A N 1
ATOM 1793 C CA . ASN A 1 218 ? -9.585 -9.554 -13.991 1.00 95.19 218 ASN A CA 1
ATOM 1794 C C . ASN A 1 218 ? -8.395 -8.951 -13.241 1.00 95.19 218 ASN A C 1
ATOM 1796 O O . ASN A 1 218 ? -7.245 -9.209 -13.569 1.00 95.19 218 ASN A O 1
ATOM 1800 N N . ALA A 1 219 ? -8.654 -8.110 -12.242 1.00 95.88 219 ALA A N 1
ATOM 1801 C CA . ALA A 1 219 ? -7.608 -7.520 -11.422 1.00 95.88 219 ALA A CA 1
ATOM 1802 C C . ALA A 1 219 ? -8.118 -7.239 -10.009 1.00 95.88 219 ALA A C 1
ATOM 1804 O O . ALA A 1 219 ? -9.320 -7.058 -9.782 1.00 95.88 219 ALA A O 1
ATOM 1805 N N . VAL A 1 220 ? -7.188 -7.177 -9.064 1.00 96.69 220 VAL A N 1
ATOM 1806 C CA . VAL A 1 220 ? -7.449 -6.852 -7.664 1.00 96.69 220 VAL A CA 1
ATOM 1807 C C . VAL A 1 220 ? -6.477 -5.762 -7.240 1.00 96.69 220 VAL A C 1
ATOM 1809 O O . VAL A 1 220 ? -5.265 -5.917 -7.362 1.00 96.69 220 VAL A O 1
ATOM 1812 N N . SER A 1 221 ? -6.995 -4.640 -6.751 1.00 95.50 221 SER A N 1
ATOM 1813 C CA . SER A 1 221 ? -6.186 -3.641 -6.061 1.00 95.50 221 SER A CA 1
ATOM 1814 C C . SER A 1 221 ? -6.188 -3.949 -4.570 1.00 95.50 221 SER A C 1
ATOM 1816 O O . SER A 1 221 ? -7.265 -4.053 -3.986 1.00 95.50 221 SER A O 1
ATOM 1818 N N . MET A 1 222 ? -5.017 -4.109 -3.956 1.00 95.50 222 MET A N 1
ATOM 1819 C CA . MET A 1 222 ? -4.889 -4.576 -2.566 1.00 95.50 222 MET A CA 1
ATOM 1820 C C . MET A 1 222 ? -3.876 -3.753 -1.759 1.00 95.50 222 MET A C 1
ATOM 1822 O O . MET A 1 222 ? -3.106 -2.972 -2.328 1.00 95.50 222 MET A O 1
ATOM 1826 N N . GLY A 1 223 ? -3.887 -3.923 -0.436 1.00 96.31 223 GLY A N 1
ATOM 1827 C CA . GLY A 1 223 ? -2.976 -3.227 0.470 1.00 96.31 223 GLY A CA 1
ATOM 1828 C C . GLY A 1 223 ? -3.525 -1.888 0.959 1.00 96.31 223 GLY A C 1
ATOM 1829 O O . GLY A 1 223 ? -4.660 -1.500 0.679 1.00 96.31 223 GLY A O 1
ATOM 1830 N N . LEU A 1 224 ? -2.691 -1.116 1.655 1.00 97.12 224 LEU A N 1
ATOM 1831 C CA . LEU A 1 224 ? -3.047 0.230 2.106 1.00 97.12 224 LEU A CA 1
ATOM 1832 C C . LEU A 1 224 ? -3.278 1.197 0.942 1.00 97.12 224 LEU A C 1
ATOM 1834 O O . LEU A 1 224 ? -4.108 2.098 1.049 1.00 97.12 224 LEU A O 1
ATOM 1838 N N . THR A 1 225 ? -2.524 1.025 -0.142 1.00 96.62 225 THR A N 1
ATOM 1839 C CA . THR A 1 225 ? -2.430 1.970 -1.265 1.00 96.62 225 THR A CA 1
ATOM 1840 C C . THR A 1 225 ? -3.087 1.448 -2.543 1.00 96.62 225 THR A C 1
ATOM 1842 O O . THR A 1 225 ? -3.028 2.121 -3.568 1.00 96.62 225 THR A O 1
ATOM 1845 N N . HIS A 1 226 ? -3.745 0.282 -2.474 1.00 95.81 226 HIS A N 1
ATOM 1846 C CA . HIS A 1 226 ? -4.543 -0.310 -3.558 1.00 95.81 226 HIS A CA 1
ATOM 1847 C C . HIS A 1 226 ? -3.735 -0.440 -4.859 1.00 95.81 226 HIS A C 1
ATOM 1849 O O . HIS A 1 226 ? -4.163 -0.031 -5.939 1.00 95.81 226 HIS A O 1
ATOM 1855 N N . VAL A 1 227 ? -2.547 -1.043 -4.763 1.00 97.12 227 VAL A N 1
ATOM 1856 C CA . VAL A 1 227 ? -1.722 -1.351 -5.939 1.00 97.12 227 VAL A CA 1
ATOM 1857 C C . VAL A 1 227 ? -2.426 -2.428 -6.757 1.00 97.12 227 VAL A C 1
ATOM 1859 O O . VAL A 1 227 ? -2.813 -3.467 -6.227 1.00 97.12 227 VAL A O 1
ATOM 1862 N N . LEU A 1 228 ? -2.613 -2.161 -8.051 1.00 96.62 228 LEU A N 1
ATOM 1863 C CA . LEU A 1 228 ? -3.343 -3.048 -8.950 1.00 96.62 228 LEU A CA 1
ATOM 1864 C C . LEU A 1 228 ? -2.490 -4.259 -9.345 1.00 96.62 228 LEU A C 1
ATOM 1866 O O . LEU A 1 228 ? -1.422 -4.105 -9.951 1.00 96.62 228 LEU A O 1
ATOM 1870 N N . VAL A 1 229 ? -3.015 -5.442 -9.046 1.00 96.75 229 VAL A N 1
ATOM 1871 C CA . VAL A 1 229 ? -2.469 -6.756 -9.385 1.00 96.75 229 VAL A CA 1
ATOM 1872 C C . VAL A 1 229 ? -3.389 -7.410 -10.403 1.00 96.75 229 VAL A C 1
ATOM 1874 O O . VAL A 1 229 ? -4.611 -7.296 -10.309 1.00 96.75 229 VAL A O 1
ATOM 1877 N N . ASP A 1 230 ? -2.807 -8.075 -11.391 1.00 96.31 230 ASP A N 1
ATOM 1878 C CA . ASP A 1 230 ? -3.580 -8.921 -12.290 1.00 96.31 230 ASP A CA 1
ATOM 1879 C C . ASP A 1 230 ? -4.095 -10.167 -11.545 1.00 96.31 230 ASP A C 1
ATOM 1881 O O . ASP A 1 230 ? -3.377 -10.746 -10.729 1.00 96.31 230 ASP A O 1
ATOM 1885 N N . ALA A 1 231 ? -5.352 -10.553 -11.769 1.00 96.44 231 ALA A N 1
ATOM 1886 C CA . ALA A 1 231 ? -5.982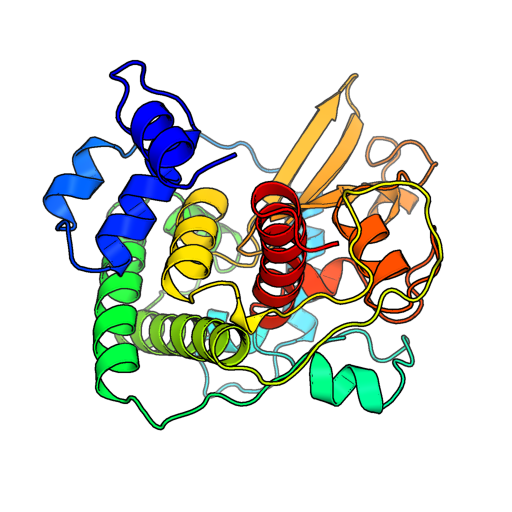 -11.611 -10.984 1.00 96.44 231 ALA A CA 1
ATOM 1887 C C . ALA A 1 231 ? -5.315 -12.987 -11.178 1.00 96.44 231 ALA A C 1
ATOM 1889 O O . ALA A 1 231 ? -5.383 -13.810 -10.267 1.00 96.44 231 ALA A O 1
ATOM 1890 N N . ASP A 1 232 ? -4.608 -13.211 -12.293 1.00 94.94 232 ASP A N 1
ATOM 1891 C CA . ASP A 1 232 ? -3.852 -14.440 -12.569 1.00 94.94 232 ASP A CA 1
ATOM 1892 C C . ASP A 1 232 ? -2.537 -14.558 -11.756 1.00 94.94 232 ASP A C 1
ATOM 1894 O O . ASP A 1 232 ? -1.799 -15.549 -11.873 1.00 94.94 232 ASP A O 1
ATOM 1898 N N . PHE A 1 233 ? -2.208 -13.565 -10.920 1.00 94.25 233 PHE A N 1
ATOM 1899 C CA . PHE A 1 233 ? -1.174 -13.707 -9.883 1.00 94.25 233 PHE A CA 1
ATOM 1900 C C . PHE A 1 233 ? -1.697 -14.385 -8.617 1.00 94.25 233 PHE A C 1
ATOM 1902 O O . PHE A 1 233 ? -0.958 -15.157 -8.013 1.00 94.25 233 PHE A O 1
ATOM 1909 N N . LEU A 1 234 ? -2.963 -14.162 -8.248 1.00 95.06 234 LEU A N 1
ATOM 1910 C CA . LEU A 1 234 ? -3.532 -14.750 -7.038 1.00 95.06 234 LEU A CA 1
ATOM 1911 C C . LEU A 1 234 ? -3.609 -16.270 -7.205 1.00 95.06 234 LEU A C 1
ATOM 1913 O O . LEU A 1 234 ? -4.180 -16.762 -8.182 1.00 95.06 234 LEU A O 1
ATOM 1917 N N . ASP A 1 235 ? -3.087 -17.031 -6.242 1.00 92.62 235 ASP A N 1
ATOM 1918 C CA . ASP A 1 235 ? -3.037 -18.499 -6.326 1.00 92.62 235 ASP A CA 1
ATOM 1919 C C . ASP A 1 235 ? -4.430 -19.144 -6.487 1.00 92.62 235 ASP A C 1
ATOM 1921 O O . ASP A 1 235 ? -4.590 -20.157 -7.175 1.00 92.62 235 ASP A O 1
ATOM 1925 N N . ILE A 1 236 ? -5.464 -18.495 -5.951 1.00 95.25 236 ILE A N 1
ATOM 1926 C CA . ILE A 1 236 ? -6.867 -18.895 -6.063 1.00 95.25 236 ILE A CA 1
ATOM 1927 C C . ILE A 1 236 ? -7.416 -18.852 -7.497 1.00 95.25 236 ILE A C 1
ATOM 1929 O O . ILE A 1 236 ? -8.400 -19.550 -7.756 1.00 95.25 236 ILE A O 1
ATOM 1933 N N . SER A 1 237 ? -6.792 -18.123 -8.433 1.00 95.25 237 SER A N 1
ATOM 1934 C CA . SER A 1 237 ? -7.174 -18.122 -9.862 1.00 95.25 237 SER A CA 1
ATOM 1935 C C . SER A 1 237 ? -7.116 -19.523 -10.481 1.00 95.25 237 SER A C 1
ATOM 1937 O O . SER A 1 237 ? -7.951 -19.888 -11.301 1.00 95.25 237 SER A O 1
ATOM 1939 N N . GLN A 1 238 ? -6.215 -20.385 -9.998 1.00 92.38 238 GLN A N 1
ATOM 1940 C CA . GLN A 1 238 ? -6.058 -21.760 -10.491 1.00 92.38 238 GLN A CA 1
ATOM 1941 C C . GLN A 1 238 ? -7.245 -22.675 -10.157 1.00 92.38 238 GLN A C 1
ATOM 1943 O O . GLN A 1 238 ? -7.363 -23.769 -10.710 1.00 92.38 238 GLN A O 1
ATOM 1948 N N . THR A 1 239 ? -8.093 -22.265 -9.211 1.00 94.06 239 THR A N 1
ATOM 1949 C CA . THR A 1 239 ? -9.231 -23.057 -8.717 1.00 94.06 239 THR A CA 1
ATOM 1950 C C . THR A 1 239 ? -10.577 -22.352 -8.883 1.00 94.06 239 THR A C 1
ATOM 1952 O O . THR A 1 239 ? -11.608 -22.935 -8.549 1.00 94.06 239 THR A O 1
ATOM 1955 N N . ASN A 1 240 ? -10.584 -21.124 -9.413 1.00 94.62 240 ASN A N 1
ATOM 1956 C CA . ASN A 1 240 ? -11.780 -20.317 -9.636 1.00 94.62 240 ASN A CA 1
ATOM 1957 C C . ASN A 1 240 ? -11.782 -19.786 -11.074 1.00 94.62 240 ASN A C 1
ATOM 1959 O O . ASN A 1 240 ? -11.119 -18.798 -11.369 1.00 94.62 240 ASN A O 1
ATOM 1963 N N . ASP A 1 241 ? -12.567 -20.411 -11.956 1.00 92.56 241 ASP A N 1
ATOM 1964 C CA . ASP A 1 241 ? -12.595 -20.096 -13.396 1.00 92.56 241 ASP A CA 1
ATOM 1965 C C . ASP A 1 241 ? -13.072 -18.664 -13.729 1.00 92.56 241 ASP A C 1
ATOM 1967 O O . ASP A 1 241 ? -12.944 -18.213 -14.872 1.00 92.56 241 ASP A O 1
ATOM 1971 N N . ASP A 1 242 ? -13.674 -17.959 -12.770 1.00 94.69 242 ASP A N 1
ATOM 1972 C CA . ASP A 1 242 ? -14.122 -16.567 -12.866 1.00 94.69 242 ASP A CA 1
ATOM 1973 C C . ASP A 1 242 ? -13.127 -15.558 -12.260 1.00 94.69 242 ASP A C 1
ATOM 1975 O O . ASP A 1 242 ? -13.419 -14.362 -12.231 1.00 94.69 242 ASP A O 1
ATOM 1979 N N . ILE A 1 243 ? -11.958 -16.008 -11.797 1.00 96.19 243 ILE A N 1
ATOM 1980 C CA . ILE A 1 243 ? -10.862 -15.159 -11.318 1.00 96.19 243 ILE A CA 1
ATOM 1981 C C . ILE A 1 243 ? -9.691 -15.301 -12.290 1.00 96.19 243 ILE A C 1
ATOM 1983 O O . ILE A 1 243 ? -9.111 -16.376 -12.411 1.00 96.19 243 ILE A O 1
ATOM 1987 N N . GLY A 1 244 ? -9.351 -14.206 -12.967 1.00 93.88 244 GLY A N 1
ATOM 1988 C CA . GLY A 1 244 ? -8.373 -14.190 -14.049 1.00 93.88 244 GLY A CA 1
ATOM 1989 C C . GLY A 1 244 ? -8.947 -14.613 -15.403 1.00 93.88 244 GLY A C 1
ATOM 1990 O O . GLY A 1 244 ? -10.110 -15.031 -15.548 1.00 93.88 244 GLY A O 1
ATOM 1991 N N . ASP A 1 245 ? -8.109 -14.476 -16.425 1.00 91.62 245 ASP A N 1
ATOM 1992 C CA . ASP A 1 245 ? -8.392 -14.917 -17.791 1.00 91.62 245 ASP A CA 1
ATOM 1993 C C . ASP A 1 245 ? -7.373 -15.941 -18.326 1.00 91.62 245 ASP A C 1
ATOM 1995 O O . ASP A 1 245 ? -7.497 -16.414 -19.462 1.00 91.62 245 ASP A O 1
ATOM 1999 N N . GLY A 1 246 ? -6.417 -16.341 -17.483 1.00 89.69 246 GLY A N 1
ATOM 2000 C CA . GLY A 1 246 ? -5.320 -17.239 -17.814 1.00 89.69 246 GLY A CA 1
ATOM 2001 C C . GLY A 1 246 ? -4.092 -16.527 -18.384 1.00 89.69 246 GLY A C 1
ATOM 2002 O O . GLY A 1 246 ? -3.108 -17.205 -18.697 1.00 89.69 246 GLY A O 1
ATOM 2003 N N . ASN A 1 247 ? -4.115 -15.197 -18.528 1.00 89.25 247 ASN A N 1
ATOM 2004 C CA . ASN A 1 247 ? -2.993 -14.395 -19.006 1.00 89.25 247 ASN A CA 1
ATOM 2005 C C . ASN A 1 247 ? -2.639 -13.306 -17.993 1.00 89.25 247 ASN A C 1
ATOM 2007 O O . ASN A 1 247 ? -3.414 -12.403 -17.719 1.00 89.25 247 ASN A O 1
ATOM 2011 N N . ARG A 1 248 ? -1.393 -13.328 -17.516 1.00 90.38 248 ARG A N 1
ATOM 2012 C CA . ARG A 1 248 ? -0.891 -12.305 -16.593 1.00 90.38 248 ARG A CA 1
ATOM 2013 C C . ARG A 1 248 ? -0.633 -10.985 -17.319 1.00 90.38 248 ARG A C 1
ATOM 2015 O O . ARG A 1 248 ? 0.392 -10.851 -17.999 1.00 90.38 248 ARG A O 1
ATOM 2022 N N . ASP A 1 249 ? -1.515 -10.002 -17.138 1.00 87.94 249 ASP A N 1
ATOM 2023 C CA . ASP A 1 249 ? -1.288 -8.644 -17.635 1.00 87.94 249 ASP A CA 1
ATOM 2024 C C . ASP A 1 249 ? -0.260 -7.868 -16.799 1.00 87.94 249 ASP A C 1
ATOM 2026 O O . ASP A 1 249 ? -0.079 -8.041 -15.591 1.00 87.94 249 ASP A O 1
ATOM 2030 N N . LEU A 1 250 ? 0.365 -6.884 -17.450 1.00 89.88 250 LEU A N 1
ATOM 2031 C CA . LEU A 1 250 ? 1.320 -5.968 -16.831 1.00 89.88 250 LEU A CA 1
ATOM 2032 C C . LEU A 1 250 ? 0.611 -4.808 -16.130 1.00 89.88 250 LEU A C 1
ATOM 2034 O O . LEU A 1 250 ? 0.598 -3.672 -16.612 1.00 89.88 250 LEU A O 1
ATOM 2038 N N . ARG A 1 251 ? 0.001 -5.104 -14.982 1.00 93.44 251 ARG A N 1
ATOM 2039 C CA . ARG A 1 251 ? -0.574 -4.100 -14.070 1.00 93.44 251 ARG A CA 1
ATOM 2040 C C . ARG A 1 251 ? 0.521 -3.414 -13.242 1.00 93.44 251 ARG A C 1
ATOM 2042 O O . ARG A 1 251 ? 1.704 -3.727 -13.371 1.00 93.44 251 ARG A O 1
ATOM 2049 N N . THR A 1 252 ? 0.133 -2.451 -12.402 1.00 94.94 252 THR A N 1
ATOM 2050 C CA . THR A 1 252 ? 1.065 -1.623 -11.616 1.00 94.94 252 THR A CA 1
ATOM 2051 C C . THR A 1 252 ? 2.050 -2.459 -10.805 1.00 94.94 252 THR A C 1
ATOM 2053 O O . THR A 1 252 ? 3.240 -2.151 -10.833 1.00 94.94 252 THR A O 1
ATOM 2056 N N . PHE A 1 253 ? 1.574 -3.527 -10.151 1.00 96.69 253 PHE A N 1
ATOM 2057 C CA . PHE A 1 253 ? 2.431 -4.485 -9.452 1.00 96.69 253 PHE A CA 1
ATOM 2058 C C . PHE A 1 253 ? 3.506 -5.045 -10.392 1.00 96.69 253 PHE A C 1
ATOM 2060 O O . PHE A 1 253 ? 4.671 -4.685 -10.259 1.00 96.69 253 PHE A O 1
ATOM 2067 N N . ALA A 1 254 ? 3.108 -5.809 -11.416 1.00 95.88 254 ALA A N 1
ATOM 2068 C CA . ALA A 1 254 ? 4.032 -6.472 -12.335 1.00 95.88 254 ALA A CA 1
ATOM 2069 C C . ALA A 1 254 ? 5.026 -5.501 -13.000 1.00 95.88 254 ALA A C 1
ATOM 2071 O O . ALA A 1 254 ? 6.209 -5.813 -13.124 1.00 95.88 254 ALA A O 1
ATOM 2072 N N . LEU A 1 255 ? 4.580 -4.299 -13.388 1.00 96.19 255 LEU A N 1
ATOM 2073 C CA . LEU A 1 255 ? 5.444 -3.282 -13.993 1.00 96.19 255 LEU A CA 1
ATOM 2074 C C . LEU A 1 255 ? 6.512 -2.767 -13.022 1.00 96.19 255 LEU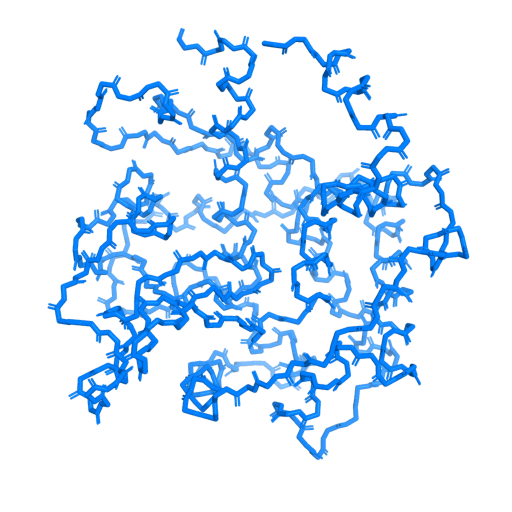 A C 1
ATOM 2076 O O . LEU A 1 255 ? 7.683 -2.694 -13.397 1.00 96.19 255 LEU A O 1
ATOM 2080 N N . ILE A 1 256 ? 6.133 -2.407 -11.793 1.00 97.25 256 ILE A N 1
ATOM 2081 C CA . ILE A 1 256 ? 7.090 -1.933 -10.783 1.00 97.25 256 ILE A CA 1
ATOM 2082 C C . ILE A 1 256 ? 8.044 -3.058 -10.400 1.00 97.25 256 ILE A C 1
ATOM 2084 O O . ILE A 1 256 ? 9.258 -2.842 -10.373 1.00 97.25 256 ILE A O 1
ATOM 2088 N N . SER A 1 257 ? 7.520 -4.263 -10.168 1.00 96.62 257 SER A N 1
ATOM 2089 C CA . SER A 1 257 ? 8.344 -5.395 -9.771 1.00 96.62 257 SER A CA 1
ATOM 2090 C C . SER A 1 257 ? 9.369 -5.735 -10.851 1.00 96.62 257 SER A C 1
ATOM 2092 O O . SER A 1 257 ? 10.540 -5.935 -10.539 1.00 96.62 257 SER A O 1
ATOM 2094 N N . TYR A 1 258 ? 8.955 -5.743 -12.121 1.00 96.31 258 TYR A N 1
ATOM 2095 C CA . TYR A 1 258 ? 9.838 -6.002 -13.257 1.00 96.31 258 TYR A CA 1
ATOM 2096 C C . TYR A 1 258 ? 10.922 -4.932 -13.403 1.00 96.31 258 TYR A C 1
ATOM 2098 O O . TYR A 1 258 ? 12.108 -5.244 -13.489 1.00 96.31 258 TYR A O 1
ATOM 2106 N N . TYR A 1 259 ? 10.541 -3.651 -13.416 1.00 96.94 259 TYR A N 1
ATOM 2107 C CA . TYR A 1 259 ? 11.501 -2.585 -13.691 1.00 96.94 259 TYR A CA 1
ATOM 2108 C C . TYR A 1 259 ? 12.415 -2.259 -12.510 1.00 96.94 259 TYR A C 1
ATOM 2110 O O . TYR A 1 259 ? 13.565 -1.921 -12.765 1.00 96.94 259 TYR A O 1
ATOM 2118 N N . TYR A 1 260 ? 11.955 -2.353 -11.261 1.00 96.69 260 TYR A N 1
ATOM 2119 C CA . TYR A 1 260 ? 12.697 -1.830 -10.102 1.00 96.69 260 TYR A CA 1
ATOM 2120 C C . TYR A 1 260 ? 12.982 -2.861 -9.010 1.00 96.69 260 TYR A C 1
ATOM 2122 O O . TYR A 1 260 ? 13.924 -2.673 -8.242 1.00 96.69 260 TYR A O 1
ATOM 2130 N N . LEU A 1 261 ? 12.225 -3.962 -8.948 1.00 95.75 261 LEU A N 1
ATOM 2131 C CA . LEU A 1 261 ? 12.366 -4.982 -7.896 1.00 95.75 261 LEU A CA 1
ATOM 2132 C C . LEU A 1 261 ? 12.834 -6.344 -8.432 1.00 95.75 261 LEU A C 1
ATOM 2134 O O . LEU A 1 261 ? 12.733 -7.361 -7.750 1.00 95.75 261 LEU A O 1
ATOM 2138 N N . LYS A 1 262 ? 13.399 -6.346 -9.647 1.00 93.81 262 LYS A N 1
ATOM 2139 C CA . LYS A 1 262 ? 14.055 -7.491 -10.299 1.00 93.81 262 LYS A CA 1
ATOM 2140 C C . LYS A 1 262 ? 13.146 -8.710 -10.535 1.00 93.81 262 LYS A C 1
ATOM 2142 O O . LYS A 1 262 ? 13.661 -9.802 -10.773 1.00 93.81 262 LYS A O 1
ATOM 2147 N N . ASN A 1 263 ? 11.821 -8.555 -10.495 1.00 93.88 263 ASN A N 1
ATOM 2148 C CA . ASN A 1 263 ? 10.929 -9.647 -10.876 1.00 93.88 263 ASN A CA 1
ATOM 2149 C C . ASN A 1 263 ? 11.040 -9.975 -12.365 1.00 93.88 263 ASN A C 1
ATOM 2151 O O . ASN A 1 263 ? 11.375 -9.124 -13.190 1.00 93.88 263 ASN A O 1
ATOM 2155 N N . SER A 1 264 ? 10.673 -11.202 -12.721 1.00 90.44 264 SER A N 1
ATOM 2156 C CA . SER A 1 264 ? 10.354 -11.518 -14.110 1.00 90.44 264 SER A CA 1
ATOM 2157 C C . SER A 1 264 ? 9.013 -10.900 -14.509 1.00 90.44 264 SER A C 1
ATOM 2159 O O . SER A 1 264 ? 8.144 -10.650 -13.681 1.00 90.44 264 SER A O 1
ATOM 2161 N N . LEU A 1 265 ? 8.835 -10.650 -15.806 1.00 82.50 265 LEU A N 1
ATOM 2162 C CA . LEU A 1 265 ? 7.687 -9.903 -16.330 1.00 82.50 265 LEU A CA 1
ATOM 2163 C C . LEU A 1 265 ? 6.327 -10.560 -16.015 1.00 82.50 265 LEU A C 1
ATOM 2165 O O . LEU A 1 265 ? 5.323 -9.872 -15.872 1.00 82.50 265 LEU A O 1
ATOM 2169 N N . THR A 1 266 ? 6.302 -11.888 -15.932 1.00 82.06 266 THR A N 1
ATOM 2170 C CA . THR A 1 266 ? 5.089 -12.703 -15.764 1.00 82.06 266 THR A CA 1
ATOM 2171 C C . THR A 1 266 ? 5.200 -13.687 -14.600 1.00 82.06 266 THR A C 1
ATOM 2173 O O . THR A 1 266 ? 4.331 -14.539 -14.433 1.00 82.06 266 THR A O 1
ATOM 2176 N N . GLU A 1 267 ? 6.250 -13.587 -13.779 1.00 86.50 267 GLU A N 1
ATOM 2177 C CA . GLU A 1 267 ? 6.504 -14.497 -12.661 1.00 86.50 267 GLU A CA 1
ATOM 2178 C C . GLU A 1 267 ? 7.010 -13.736 -11.433 1.00 86.50 267 GLU A C 1
ATOM 2180 O O . GLU A 1 267 ? 7.839 -12.828 -11.527 1.00 86.50 267 GLU A O 1
ATOM 2185 N N . GLU A 1 268 ? 6.532 -14.156 -10.268 1.00 90.50 268 GLU A N 1
ATOM 2186 C CA . GLU A 1 268 ? 6.984 -13.682 -8.964 1.00 90.50 268 GLU A CA 1
ATOM 2187 C C . GLU A 1 268 ? 8.315 -14.356 -8.622 1.00 90.50 268 GLU A C 1
ATOM 2189 O O . GLU A 1 268 ? 8.339 -15.491 -8.153 1.00 90.50 268 GLU A O 1
ATOM 2194 N N . THR A 1 269 ? 9.442 -13.702 -8.918 1.00 92.19 269 THR A N 1
ATOM 2195 C CA . THR A 1 269 ? 10.777 -14.278 -8.658 1.00 92.19 269 THR A CA 1
ATOM 2196 C C . THR A 1 269 ? 11.405 -13.785 -7.358 1.00 92.19 269 THR A C 1
ATOM 2198 O O . THR A 1 269 ? 12.155 -14.525 -6.719 1.00 92.19 269 THR A O 1
ATOM 2201 N N . HIS A 1 270 ? 11.111 -12.549 -6.957 1.00 93.62 270 HIS A N 1
ATOM 2202 C CA . HIS A 1 270 ? 11.625 -11.932 -5.731 1.00 93.62 270 HIS A CA 1
ATOM 2203 C C . HIS A 1 270 ? 10.516 -11.324 -4.878 1.00 93.62 270 HIS A C 1
ATOM 2205 O O . HIS A 1 270 ? 10.579 -11.447 -3.664 1.00 93.62 270 HIS A O 1
ATOM 2211 N N . PHE A 1 271 ? 9.507 -10.723 -5.509 1.00 94.88 271 PHE A N 1
ATOM 2212 C CA . PHE A 1 271 ? 8.317 -10.173 -4.865 1.00 94.88 271 PHE A CA 1
ATOM 2213 C C . PHE A 1 271 ? 7.065 -10.897 -5.349 1.00 94.88 271 PHE A C 1
ATOM 2215 O O . PHE A 1 271 ? 6.970 -11.256 -6.523 1.00 94.88 271 PHE A O 1
ATOM 2222 N N . SER A 1 272 ? 6.101 -11.043 -4.458 1.00 94.94 272 SER A N 1
ATOM 2223 C CA . SER A 1 272 ? 4.770 -11.589 -4.706 1.00 94.94 272 SER A CA 1
ATOM 2224 C C . SER A 1 272 ? 3.686 -10.561 -4.411 1.00 94.94 272 SER A C 1
ATOM 2226 O O . SER A 1 272 ? 3.919 -9.578 -3.707 1.00 94.94 272 SER A O 1
ATOM 2228 N N . ASP A 1 273 ? 2.494 -10.783 -4.942 1.00 94.31 273 ASP A N 1
ATOM 2229 C CA . ASP A 1 273 ? 1.317 -9.961 -4.684 1.00 94.31 273 ASP A CA 1
ATOM 2230 C C . ASP A 1 273 ? 1.037 -9.803 -3.178 1.00 94.31 273 ASP A C 1
ATOM 2232 O O . ASP A 1 273 ? 0.719 -8.704 -2.723 1.00 94.31 273 ASP A O 1
ATOM 2236 N N . VAL A 1 274 ? 1.266 -10.851 -2.378 1.00 95.75 274 VAL A N 1
ATOM 2237 C CA . VAL A 1 274 ? 1.095 -10.812 -0.916 1.00 95.75 274 VAL A CA 1
ATOM 2238 C C . VAL A 1 274 ? 2.012 -9.810 -0.208 1.00 95.75 274 VAL A C 1
ATOM 2240 O O . VAL A 1 274 ? 1.667 -9.357 0.882 1.00 95.75 274 VAL A O 1
ATOM 2243 N N . ASP A 1 275 ? 3.127 -9.387 -0.819 1.00 97.00 275 ASP A N 1
ATOM 2244 C CA . ASP A 1 275 ? 3.970 -8.323 -0.256 1.00 97.00 275 ASP A CA 1
ATOM 2245 C C . ASP A 1 275 ? 3.196 -7.007 -0.136 1.00 97.00 275 ASP A C 1
ATOM 2247 O O . ASP A 1 275 ? 3.431 -6.232 0.791 1.00 97.00 275 ASP A O 1
ATOM 2251 N N . LEU A 1 276 ? 2.234 -6.763 -1.033 1.00 97.38 276 LEU A N 1
ATOM 2252 C CA . LEU A 1 276 ? 1.389 -5.568 -1.020 1.00 97.38 276 LEU A CA 1
ATOM 2253 C C . LEU A 1 276 ? 0.471 -5.507 0.202 1.00 97.38 276 LEU A C 1
ATOM 2255 O O . LEU A 1 276 ? 0.043 -4.415 0.575 1.00 97.38 276 LEU A O 1
ATOM 2259 N N . LEU A 1 277 ? 0.177 -6.650 0.828 1.00 96.75 277 LEU A N 1
ATOM 2260 C CA . LEU A 1 277 ? -0.642 -6.709 2.036 1.00 96.75 277 LEU A CA 1
ATOM 2261 C C . LEU A 1 277 ? 0.110 -6.160 3.250 1.00 96.75 277 LEU A C 1
ATOM 2263 O O . LEU A 1 277 ? -0.524 -5.625 4.153 1.00 96.75 277 LEU A O 1
ATOM 2267 N N . THR A 1 278 ? 1.444 -6.217 3.253 1.00 97.00 278 THR A N 1
ATOM 2268 C CA . THR A 1 278 ? 2.254 -5.590 4.304 1.00 97.00 278 THR A CA 1
ATOM 2269 C C . THR A 1 278 ? 2.214 -4.067 4.206 1.00 97.00 278 THR A C 1
ATOM 2271 O O . THR A 1 278 ? 2.089 -3.475 3.124 1.00 97.00 278 THR A O 1
ATOM 2274 N N . ILE A 1 279 ? 2.399 -3.402 5.346 1.00 97.38 279 ILE A N 1
ATOM 2275 C CA . ILE A 1 279 ? 2.491 -1.937 5.395 1.00 97.38 279 ILE A CA 1
ATOM 2276 C C . ILE A 1 279 ? 3.711 -1.450 4.606 1.00 97.38 279 ILE A C 1
ATOM 2278 O O . ILE A 1 279 ? 3.616 -0.483 3.844 1.00 97.38 279 ILE A O 1
ATOM 2282 N N . ARG A 1 280 ? 4.841 -2.158 4.734 1.00 96.88 280 ARG A N 1
ATOM 2283 C CA . ARG A 1 280 ? 6.078 -1.865 4.001 1.00 96.88 280 ARG A CA 1
ATOM 2284 C C . ARG A 1 280 ? 5.886 -1.971 2.492 1.00 96.88 280 ARG A C 1
ATOM 2286 O O . ARG A 1 280 ? 6.178 -1.019 1.772 1.00 96.88 280 ARG A O 1
ATOM 2293 N N . GLY A 1 281 ? 5.315 -3.071 2.004 1.00 97.44 281 GLY A N 1
ATOM 2294 C CA . GLY A 1 281 ? 5.086 -3.284 0.573 1.00 97.44 281 GLY A CA 1
ATOM 2295 C C . GLY A 1 281 ? 4.129 -2.259 -0.017 1.00 97.44 281 GLY A C 1
ATOM 2296 O O . GLY A 1 281 ? 4.421 -1.668 -1.058 1.00 97.44 281 GLY A O 1
ATOM 2297 N N . SER A 1 282 ? 3.044 -1.955 0.694 1.00 98.12 282 SER A N 1
ATOM 2298 C CA . SER A 1 282 ? 2.113 -0.897 0.302 1.00 98.12 282 SER A CA 1
ATOM 2299 C C . SER A 1 282 ? 2.793 0.463 0.114 1.00 98.12 282 SER A C 1
ATOM 2301 O O . SER A 1 282 ? 2.548 1.143 -0.891 1.00 98.12 282 SER A O 1
ATOM 2303 N N . PHE A 1 283 ? 3.643 0.882 1.058 1.00 98.25 283 PHE A N 1
ATOM 2304 C CA . PHE A 1 283 ? 4.334 2.167 0.959 1.00 98.25 283 PHE A CA 1
ATOM 2305 C C . PHE A 1 283 ? 5.480 2.146 -0.051 1.00 98.25 283 PHE A C 1
ATOM 2307 O O . PHE A 1 283 ? 5.612 3.118 -0.795 1.00 98.25 283 PHE A O 1
ATOM 2314 N N . LEU A 1 284 ? 6.244 1.056 -0.166 1.00 98.06 284 LEU A N 1
ATOM 2315 C CA . LEU A 1 284 ? 7.315 0.928 -1.156 1.00 98.06 284 LEU A CA 1
ATOM 2316 C C . LEU A 1 284 ? 6.779 1.094 -2.584 1.00 98.06 284 LEU A C 1
ATOM 2318 O O . LEU A 1 284 ? 7.247 1.962 -3.324 1.00 98.06 284 LEU A O 1
ATOM 2322 N N . TYR A 1 285 ? 5.771 0.302 -2.968 1.00 98.44 285 TYR A N 1
ATOM 2323 C CA . TYR A 1 285 ? 5.202 0.359 -4.319 1.00 98.44 285 TYR A CA 1
ATOM 2324 C C . TYR A 1 285 ? 4.560 1.719 -4.603 1.00 98.44 285 TYR A C 1
ATOM 2326 O O . TYR A 1 285 ? 4.749 2.275 -5.686 1.00 98.44 285 TYR A O 1
ATOM 2334 N N . CYS A 1 286 ? 3.849 2.289 -3.626 1.00 98.31 286 CYS A N 1
ATOM 2335 C CA . CYS A 1 286 ? 3.264 3.620 -3.760 1.00 98.31 286 CYS A CA 1
ATOM 2336 C C . CYS A 1 286 ? 4.341 4.698 -3.951 1.00 98.31 286 CYS A C 1
ATOM 2338 O O . CYS A 1 286 ? 4.197 5.560 -4.815 1.00 98.31 286 CYS A O 1
ATOM 2340 N N . SER A 1 287 ? 5.437 4.633 -3.195 1.00 98.12 287 SER A N 1
ATOM 2341 C CA . SER A 1 287 ? 6.538 5.599 -3.282 1.00 98.12 287 SER A CA 1
ATOM 2342 C C . SER A 1 287 ? 7.235 5.525 -4.639 1.00 98.12 287 SER A C 1
ATOM 2344 O O . SER A 1 287 ? 7.437 6.557 -5.275 1.00 98.12 287 SER A O 1
ATOM 2346 N N . ILE A 1 288 ? 7.523 4.313 -5.129 1.00 98.19 288 ILE A N 1
ATOM 2347 C CA . ILE A 1 288 ? 8.090 4.106 -6.470 1.00 98.19 288 ILE A CA 1
ATOM 2348 C C . ILE A 1 288 ? 7.155 4.680 -7.541 1.00 98.19 288 ILE A C 1
ATOM 2350 O O . ILE A 1 288 ? 7.589 5.461 -8.387 1.00 98.19 288 ILE A O 1
ATOM 2354 N N . PHE A 1 289 ? 5.865 4.337 -7.493 1.00 97.69 289 PHE A N 1
ATOM 2355 C CA . PHE A 1 289 ? 4.895 4.794 -8.486 1.00 97.69 289 PHE A CA 1
ATOM 2356 C C . PHE A 1 289 ? 4.757 6.322 -8.516 1.00 97.69 289 PHE A C 1
ATOM 2358 O O . PHE A 1 289 ? 4.737 6.935 -9.586 1.00 97.69 289 PHE A O 1
ATOM 2365 N N . LEU A 1 290 ? 4.677 6.952 -7.344 1.00 96.88 290 LEU A N 1
ATOM 2366 C CA . LEU A 1 290 ? 4.559 8.401 -7.235 1.00 96.88 290 LEU A CA 1
ATOM 2367 C C . LEU A 1 290 ? 5.831 9.110 -7.685 1.00 96.88 290 LEU A C 1
ATOM 2369 O O . LEU A 1 290 ? 5.731 10.149 -8.337 1.00 96.88 290 LEU A O 1
ATOM 2373 N N . ASP A 1 291 ? 7.009 8.557 -7.398 1.00 97.12 291 ASP A N 1
ATOM 2374 C CA . ASP A 1 291 ? 8.266 9.155 -7.837 1.00 97.12 291 ASP A CA 1
ATOM 2375 C C . ASP A 1 291 ? 8.421 9.094 -9.366 1.00 97.12 291 ASP A C 1
ATOM 2377 O O . ASP A 1 291 ? 8.791 10.087 -9.995 1.00 97.12 291 ASP A O 1
ATOM 2381 N N . MET A 1 292 ? 8.002 7.993 -10.002 1.00 96.19 292 MET A N 1
ATOM 2382 C CA . MET A 1 292 ? 7.915 7.905 -11.468 1.00 96.19 292 MET A CA 1
ATOM 2383 C C . MET A 1 292 ? 7.058 9.037 -12.062 1.00 96.19 292 MET A C 1
ATOM 2385 O O . MET A 1 292 ? 7.430 9.667 -13.058 1.00 96.19 292 MET A O 1
ATOM 2389 N N . ILE A 1 293 ? 5.907 9.328 -11.445 1.00 94.25 293 ILE A N 1
ATOM 2390 C CA . ILE A 1 293 ? 5.024 10.427 -11.860 1.00 94.25 293 ILE A CA 1
ATOM 2391 C C . ILE A 1 293 ? 5.684 11.786 -11.589 1.00 94.25 293 ILE A C 1
ATOM 2393 O O . ILE A 1 293 ? 5.681 12.657 -12.462 1.00 94.25 293 ILE A O 1
ATOM 2397 N N . TYR A 1 294 ? 6.262 11.973 -10.403 1.00 91.94 294 TYR A N 1
ATOM 2398 C CA . TYR A 1 294 ? 6.915 13.209 -9.976 1.00 91.94 294 TYR A CA 1
ATOM 2399 C C . TYR A 1 294 ? 8.059 13.602 -10.918 1.00 91.94 294 TYR A C 1
ATOM 2401 O O . TYR A 1 294 ? 8.070 14.718 -11.450 1.00 91.94 294 TYR A O 1
ATOM 2409 N N . GLN A 1 295 ? 8.976 12.675 -11.205 1.00 92.88 295 GLN A N 1
ATOM 2410 C CA . GLN A 1 295 ? 10.086 12.908 -12.129 1.00 92.88 295 GLN A CA 1
ATOM 2411 C C . GLN A 1 295 ? 9.583 13.232 -13.540 1.00 92.88 295 GLN A C 1
ATOM 2413 O O . GLN A 1 295 ? 10.042 14.197 -14.164 1.00 92.88 295 GLN A O 1
ATOM 2418 N N . ARG A 1 296 ? 8.546 12.521 -14.005 1.00 89.69 296 ARG A N 1
ATOM 2419 C CA . ARG A 1 296 ? 7.908 12.794 -15.298 1.00 89.69 296 ARG A CA 1
ATOM 2420 C C . ARG A 1 296 ? 7.312 14.191 -15.394 1.00 89.69 296 ARG A C 1
ATOM 2422 O O . ARG A 1 296 ? 7.410 14.827 -16.445 1.00 89.69 296 ARG A O 1
ATOM 2429 N N . LEU A 1 297 ? 6.689 14.685 -14.329 1.00 86.44 297 LEU A N 1
ATOM 2430 C CA . LEU A 1 297 ? 6.088 16.020 -14.311 1.00 86.44 297 LEU A CA 1
ATOM 2431 C C . LEU A 1 297 ? 7.136 17.140 -14.286 1.00 86.44 297 LEU A C 1
ATOM 2433 O O . LEU A 1 297 ? 6.894 18.200 -14.886 1.00 86.44 297 LEU A O 1
ATOM 2437 N N . ASN A 1 298 ? 8.284 16.883 -13.654 1.00 78.69 298 ASN A N 1
ATOM 2438 C CA . ASN A 1 298 ? 9.397 17.823 -13.514 1.00 78.69 298 ASN A CA 1
ATOM 2439 C C . ASN A 1 298 ? 10.411 17.781 -14.665 1.00 78.69 298 ASN A C 1
ATOM 2441 O O . ASN A 1 298 ? 11.236 18.684 -14.770 1.00 78.69 298 ASN A O 1
ATOM 2445 N N . GLY A 1 299 ? 10.319 16.797 -15.564 1.00 69.88 299 GLY A N 1
ATOM 2446 C CA . GLY A 1 299 ? 11.243 16.665 -16.691 1.00 69.88 299 GLY A CA 1
ATOM 2447 C C . GLY A 1 299 ? 12.655 16.253 -16.269 1.00 69.88 299 GLY A C 1
ATOM 2448 O O . GLY A 1 299 ? 13.604 16.559 -16.985 1.00 69.88 299 GLY A O 1
ATOM 2449 N N . CYS A 1 300 ? 12.786 15.592 -15.117 1.00 56.94 300 CYS A N 1
ATOM 2450 C CA . CYS A 1 300 ? 14.026 14.964 -14.680 1.00 56.94 300 CYS A CA 1
ATOM 2451 C C . CYS A 1 300 ? 14.180 13.650 -15.459 1.00 56.94 300 CYS A C 1
ATOM 2453 O O . CYS A 1 300 ? 13.603 12.639 -15.067 1.00 56.94 300 CYS A O 1
ATOM 2455 N N . PHE A 1 301 ? 14.872 13.692 -16.597 1.00 52.56 301 PHE A N 1
ATOM 2456 C CA . PHE A 1 301 ? 15.231 12.529 -17.411 1.00 52.56 301 PHE A CA 1
ATOM 2457 C C . PHE A 1 301 ? 16.649 12.688 -17.940 1.00 52.56 301 PHE A C 1
ATOM 2459 O O . PHE A 1 301 ? 17.001 13.833 -18.317 1.00 52.56 301 PHE A O 1
#

Foldseek 3Di:
DDPVVVVVVLPDPPDDLVVLLVLLLCLLVVNDDPVVSVVPDDADDDDDDVVLLVLLLVLLVVQQDDPVADSQCSSFVDQPPPDPVQDADPVLSPQLQFFFPCPCPPSLVSQLVSLLVLLVCCCVVVHQSVVSCCSNPVPDDQDSVNSSRLSSSLLRLLRRLLVPPHKFAFPDDDPDLLADRIFRLNVDHSSSLSSQLCSPRVVRQADKDFDDDPQAGQWIQGGSNRFIFGQVLRPCCVVDVRGHDNDGDQGLVLVCCVTGVVQDNRDDNRHGPSCRSHSSSVSVSVSRNVRSVVCSVVVVD

Radius of gyration: 18.7 Å; chains: 1; bounding box: 42×49×47 Å

pLDDT: mean 87.77, std 13.96, range [40.16, 98.44]

Sequence (301 aa):
MSFDKIKSTADSQNYTYDDDVLAYYLYFLGRITLQELQKHLLSSERSWDLRITDYIKNAVNRFEDDDSLPVVVDQYDPEIPVNPQLQPPPELLLKCNPDVDLSSDSDIDFLTNRVFKLILNDYYSHGIFRQWFDSFYPNTLLEEKDVKAYSEFLVKTALSYATSHESFERFHSTSSSLFPEVVYPSHIPAELLLAIAYKESRFFPGSYRTESSDGRINAVSMGLTHVLVDADFLDISQTNDDIGDGNRDLRTFALISYYYLKNSLTEETHFSDVDLLTIRGSFLYCSIFLDMIYQRLNGCF

Secondary structure (DSSP, 8-state):
--HHHHHHHHTSSS--THHHHHHHHHHHTTSS-HHHHGGG---------HHHHHHHHHHHTTT---TTS-HHHHTT-PPSP--TTS---HHHHHHHSPPP-TT-HHHHHHHHHHHHHHHHHHHHTT-HHHHHHHHH-TT----HHHHHHHHHHHHHHHHHHHH----EE--S--S-TTS-SEE-GGGS-HHHHHHHHHHHHTT-TT-EEEEEETTEEEEEEETTTTEEEEGGGSGGGGG-TTB--SS----HHHHHHHHHS--BTTB-SS--GGGGGSHHHHHHHHHHHHHHHHHHHHT--